Protein AF-A0A848EJX8-F1 (afdb_monomer_lite)

Structure (mmCIF, N/CA/C/O backbone):
data_AF-A0A848EJX8-F1
#
_entry.id   AF-A0A848EJX8-F1
#
loop_
_atom_site.group_PDB
_atom_site.id
_atom_site.type_symbol
_atom_site.label_atom_id
_atom_site.label_alt_id
_atom_site.label_comp_id
_atom_site.label_asym_id
_atom_site.label_entity_id
_atom_site.label_seq_id
_atom_site.pdbx_PDB_ins_code
_atom_site.Cartn_x
_atom_site.Cartn_y
_atom_site.Cartn_z
_atom_site.occupancy
_atom_site.B_iso_or_equiv
_atom_site.auth_seq_id
_atom_site.auth_comp_id
_atom_site.auth_asym_id
_atom_site.auth_atom_id
_atom_site.pdbx_PDB_model_num
ATOM 1 N N . MET A 1 1 ? 18.073 -2.976 -15.008 1.00 88.25 1 MET A N 1
ATOM 2 C CA . MET A 1 1 ? 17.667 -1.903 -15.931 1.00 88.25 1 MET A CA 1
ATOM 3 C C . MET A 1 1 ? 16.151 -1.938 -16.078 1.00 88.25 1 MET A C 1
ATOM 5 O O . MET A 1 1 ? 15.621 -2.387 -17.086 1.00 88.25 1 MET A O 1
ATOM 9 N N . VAL A 1 2 ? 15.446 -1.574 -15.004 1.00 97.19 2 VAL A N 1
ATOM 10 C CA . VAL A 1 2 ? 13.976 -1.486 -14.953 1.00 97.19 2 VAL A CA 1
ATOM 11 C C . VAL A 1 2 ? 13.514 -0.220 -15.659 1.00 97.19 2 VAL A C 1
ATOM 13 O O . VAL A 1 2 ? 12.590 -0.275 -16.467 1.00 97.19 2 VAL A O 1
ATOM 16 N N . TYR A 1 3 ? 14.164 0.912 -15.379 1.00 98.12 3 TYR A N 1
ATOM 17 C CA . TYR A 1 3 ? 13.805 2.193 -15.975 1.00 98.12 3 TYR A CA 1
ATOM 18 C C . TYR A 1 3 ? 13.950 2.150 -17.496 1.00 98.12 3 TYR A C 1
ATOM 20 O O . TYR A 1 3 ? 13.009 2.522 -18.200 1.00 98.12 3 TYR A O 1
ATOM 28 N N . GLU A 1 4 ? 15.076 1.643 -18.015 1.00 97.62 4 GLU A N 1
ATOM 29 C CA . GLU A 1 4 ? 15.253 1.521 -19.463 1.00 97.62 4 GLU A CA 1
ATOM 30 C C . GLU A 1 4 ? 14.205 0.589 -20.079 1.00 97.62 4 GLU A C 1
ATOM 32 O O . GLU A 1 4 ? 13.648 0.921 -21.118 1.00 97.62 4 GLU A O 1
ATOM 37 N N . ALA A 1 5 ? 13.872 -0.535 -19.433 1.00 96.81 5 ALA A N 1
ATOM 38 C CA . ALA A 1 5 ? 12.870 -1.469 -19.950 1.00 96.81 5 ALA A CA 1
ATOM 39 C C . ALA A 1 5 ? 11.466 -0.844 -20.038 1.00 96.81 5 ALA A C 1
ATOM 41 O O . ALA A 1 5 ? 10.748 -1.068 -21.010 1.00 96.81 5 ALA A O 1
ATOM 42 N N . ILE A 1 6 ? 11.074 -0.050 -19.037 1.00 97.00 6 ILE A N 1
ATOM 43 C CA . ILE A 1 6 ? 9.759 0.608 -18.984 1.00 97.00 6 ILE A CA 1
ATOM 44 C C . ILE A 1 6 ? 9.662 1.766 -19.983 1.00 97.00 6 ILE A C 1
ATOM 46 O O . ILE A 1 6 ? 8.607 1.982 -20.581 1.00 97.00 6 ILE A O 1
ATOM 50 N N . THR A 1 7 ? 10.745 2.527 -20.143 1.00 96.81 7 THR A N 1
ATOM 51 C CA . THR A 1 7 ? 10.760 3.751 -20.960 1.00 96.81 7 THR A CA 1
ATOM 52 C C . THR A 1 7 ? 11.214 3.520 -22.399 1.00 96.81 7 THR A C 1
ATOM 54 O O . THR A 1 7 ? 11.096 4.421 -23.230 1.00 96.81 7 THR A O 1
ATOM 57 N N . ALA A 1 8 ? 11.693 2.317 -22.728 1.00 93.62 8 ALA A N 1
ATOM 58 C CA . ALA A 1 8 ? 12.110 1.964 -24.077 1.00 93.62 8 ALA A CA 1
ATOM 59 C C . ALA A 1 8 ? 10.979 2.125 -25.107 1.00 93.62 8 ALA A C 1
ATOM 61 O O . ALA A 1 8 ? 9.809 1.809 -24.874 1.00 93.62 8 ALA A O 1
ATOM 62 N N . GLY A 1 9 ? 11.359 2.582 -26.302 1.00 92.19 9 GLY A N 1
ATOM 63 C CA . GLY A 1 9 ? 10.444 2.746 -27.426 1.00 92.19 9 GLY A CA 1
ATOM 64 C C . GLY A 1 9 ? 9.398 3.831 -27.169 1.00 92.19 9 GLY A C 1
ATOM 65 O O . GLY A 1 9 ? 9.723 5.013 -27.151 1.00 92.19 9 GLY A O 1
ATOM 66 N N . GLY A 1 10 ? 8.132 3.426 -27.041 1.00 93.19 10 GLY A N 1
ATOM 67 C CA . GLY A 1 10 ? 6.993 4.344 -26.941 1.00 93.19 10 GLY A CA 1
ATOM 68 C C . GLY A 1 10 ? 6.602 4.767 -25.522 1.00 93.19 10 GLY A C 1
ATOM 69 O O . GLY A 1 10 ? 5.699 5.588 -25.398 1.00 93.19 10 GLY A O 1
ATOM 70 N N . PHE A 1 11 ? 7.217 4.192 -24.478 1.00 96.69 11 PHE A N 1
ATOM 71 C CA . PHE A 1 11 ? 6.890 4.438 -23.063 1.00 96.69 11 PHE A CA 1
ATOM 72 C C . PHE A 1 11 ? 5.369 4.459 -22.782 1.00 96.69 11 PHE A C 1
ATOM 74 O O . PHE A 1 11 ? 4.805 5.420 -22.256 1.00 96.69 11 PHE A O 1
ATOM 81 N N . GLY A 1 12 ? 4.676 3.374 -23.147 1.00 97.44 12 GLY A N 1
ATOM 82 C CA . GLY A 1 12 ? 3.207 3.310 -23.132 1.00 97.44 12 GLY A CA 1
ATOM 83 C C . GLY A 1 12 ? 2.557 3.502 -21.753 1.00 97.44 12 GLY A C 1
ATOM 84 O O . GLY A 1 12 ? 1.379 3.848 -21.674 1.00 97.44 12 GLY A O 1
ATOM 85 N N . SER A 1 13 ? 3.307 3.328 -20.661 1.00 98.06 13 SER A N 1
ATOM 86 C CA . SER A 1 13 ? 2.828 3.552 -19.294 1.00 98.06 13 SER A C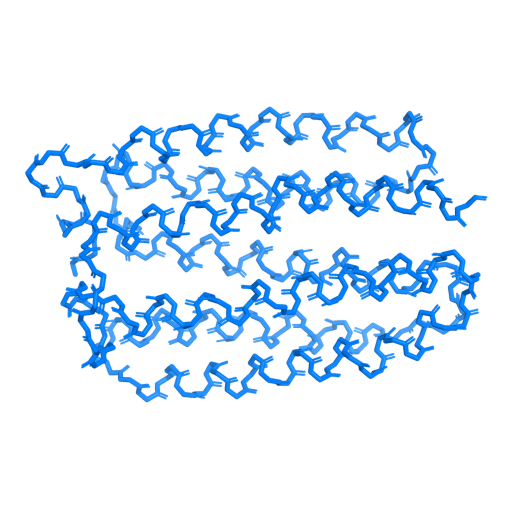A 1
ATOM 87 C C . SER A 1 13 ? 2.950 5.006 -18.817 1.00 98.06 13 SER A C 1
ATOM 89 O O . SER A 1 13 ? 2.372 5.346 -17.781 1.00 98.06 13 SER A O 1
ATOM 91 N N . GLN A 1 14 ? 3.615 5.896 -19.569 1.00 98.56 14 GLN A N 1
ATOM 92 C CA . GLN A 1 14 ? 3.809 7.304 -19.194 1.00 98.56 14 GLN A CA 1
ATOM 93 C C . GLN A 1 14 ? 2.504 8.025 -18.804 1.00 98.56 14 GLN A C 1
ATOM 95 O O . GLN A 1 14 ? 2.487 8.675 -17.752 1.00 98.56 14 GLN A O 1
ATOM 100 N N . PRO A 1 15 ? 1.393 7.926 -19.568 1.00 98.56 15 PRO A N 1
ATOM 101 C CA . PRO A 1 15 ? 0.161 8.636 -19.219 1.00 98.56 15 PRO A CA 1
ATOM 102 C C . PRO A 1 15 ? -0.471 8.117 -17.922 1.00 98.56 15 PRO A C 1
ATOM 104 O O . PRO A 1 15 ? -1.031 8.899 -17.155 1.00 98.56 15 PRO A O 1
ATOM 107 N N . PHE A 1 16 ? -0.345 6.815 -17.648 1.00 98.75 16 PHE A N 1
ATOM 108 C CA . PHE A 1 16 ? -0.837 6.199 -16.415 1.00 98.75 16 PHE A CA 1
ATOM 109 C C . PHE A 1 16 ? -0.035 6.685 -15.210 1.00 98.75 16 PHE A C 1
ATOM 111 O O . PHE A 1 16 ? -0.625 7.084 -14.209 1.00 98.75 16 PHE A O 1
ATOM 118 N N . ILE A 1 17 ? 1.296 6.727 -15.326 1.00 98.81 17 ILE A N 1
ATOM 119 C CA . ILE A 1 17 ? 2.184 7.255 -14.281 1.00 98.81 17 ILE A CA 1
ATOM 120 C C . ILE A 1 17 ? 1.865 8.728 -14.003 1.00 98.81 17 ILE A C 1
ATOM 122 O O . ILE A 1 17 ? 1.724 9.121 -12.847 1.00 98.81 17 ILE A O 1
ATOM 126 N N . LEU A 1 18 ? 1.692 9.546 -15.044 1.00 98.69 18 LEU A N 1
ATOM 127 C CA . LEU A 1 18 ? 1.346 10.957 -14.873 1.00 98.69 18 LEU A CA 1
ATOM 128 C C . LEU A 1 18 ? -0.025 11.127 -14.197 1.00 98.69 18 LEU A C 1
ATOM 130 O O . LEU A 1 18 ? -0.156 11.902 -13.249 1.00 98.69 18 LEU A O 1
ATOM 134 N N . GLY A 1 19 ? -1.036 10.375 -14.645 1.00 98.75 19 GLY A N 1
ATOM 135 C CA . GLY A 1 19 ? -2.368 10.376 -14.038 1.00 98.75 19 GLY A CA 1
ATOM 136 C C . GLY A 1 19 ? -2.339 9.943 -12.572 1.00 98.75 19 GLY A C 1
ATOM 137 O O . GLY A 1 19 ? -2.987 10.564 -11.728 1.00 98.75 19 GLY A O 1
ATOM 138 N N . TYR A 1 20 ? -1.527 8.942 -12.242 1.00 98.88 20 TYR A N 1
ATOM 139 C CA . TYR A 1 20 ? -1.302 8.492 -10.874 1.00 98.88 20 TYR A CA 1
ATOM 140 C C . TYR A 1 20 ? -0.700 9.584 -9.988 1.00 98.88 20 TYR A C 1
ATOM 142 O O . TYR A 1 20 ? -1.228 9.866 -8.916 1.00 98.88 20 TYR A O 1
ATOM 150 N N . ILE A 1 21 ? 0.350 10.263 -10.452 1.00 98.88 21 ILE A N 1
ATOM 151 C CA . ILE A 1 21 ? 1.000 11.338 -9.690 1.00 98.88 21 ILE A CA 1
ATOM 152 C C . ILE A 1 21 ? 0.019 12.489 -9.434 1.00 98.88 21 ILE A C 1
ATOM 154 O O . ILE A 1 21 ? -0.115 12.945 -8.298 1.00 98.88 21 ILE A O 1
ATOM 158 N N . ILE A 1 22 ? -0.702 12.945 -10.463 1.00 98.88 22 ILE A N 1
ATOM 159 C CA . ILE A 1 22 ? -1.658 14.056 -10.335 1.00 98.88 22 ILE A CA 1
ATOM 160 C C . ILE A 1 22 ? -2.775 13.694 -9.350 1.00 98.88 22 ILE A C 1
ATOM 162 O O . ILE A 1 22 ? -3.076 14.463 -8.433 1.00 98.88 22 ILE A O 1
ATOM 166 N N . THR A 1 23 ? -3.374 12.513 -9.508 1.00 98.88 23 THR A N 1
ATOM 167 C CA . THR A 1 23 ? -4.456 12.055 -8.624 1.00 98.88 23 THR A CA 1
ATOM 168 C C . THR A 1 23 ? -3.970 11.829 -7.194 1.00 98.88 23 THR A C 1
ATOM 170 O O . THR A 1 23 ? -4.708 12.138 -6.257 1.00 98.88 23 THR A O 1
ATOM 173 N N . ALA A 1 24 ? -2.727 11.386 -6.993 1.00 98.81 24 ALA A N 1
ATOM 174 C CA . ALA A 1 24 ? -2.114 11.269 -5.675 1.00 98.81 24 ALA A CA 1
ATOM 175 C C . ALA A 1 24 ? -1.986 12.629 -4.972 1.00 98.81 24 ALA A C 1
ATOM 177 O O . ALA A 1 24 ? -2.391 12.752 -3.815 1.00 98.81 24 ALA A O 1
ATOM 178 N N . MET A 1 25 ? -1.506 13.665 -5.669 1.00 98.81 25 MET A N 1
ATOM 179 C CA . MET A 1 25 ? -1.352 15.007 -5.086 1.00 98.81 25 MET A CA 1
ATOM 180 C C . MET A 1 25 ? -2.699 15.639 -4.724 1.00 98.81 25 MET A C 1
ATOM 182 O O . MET A 1 25 ? -2.854 16.188 -3.632 1.00 98.81 25 MET A O 1
ATOM 186 N N . ILE A 1 26 ? -3.700 15.511 -5.600 1.00 98.81 26 ILE A N 1
ATOM 187 C CA . ILE A 1 26 ? -5.062 15.993 -5.325 1.00 98.81 26 ILE A CA 1
ATOM 188 C C . ILE A 1 26 ? -5.667 15.236 -4.134 1.00 98.81 26 ILE A C 1
ATOM 190 O O . ILE A 1 26 ? -6.228 15.858 -3.231 1.00 98.81 26 ILE A O 1
ATOM 194 N N . SER A 1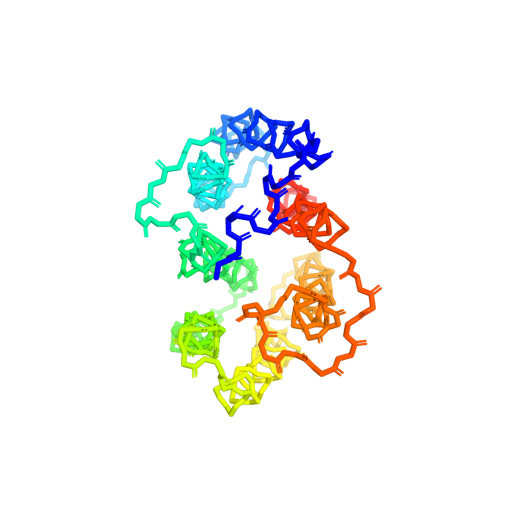 27 ? -5.510 13.908 -4.091 1.00 98.81 27 SER A N 1
ATOM 195 C CA . SER A 1 27 ? -5.991 13.084 -2.972 1.00 98.81 27 SER A CA 1
ATOM 196 C C . SER A 1 27 ? -5.333 13.486 -1.654 1.00 98.81 27 SER A C 1
ATOM 198 O O . SER A 1 27 ? -6.021 13.591 -0.645 1.00 98.81 27 SER A O 1
ATOM 200 N N . GLY A 1 28 ? -4.034 13.802 -1.660 1.00 98.75 28 GLY A N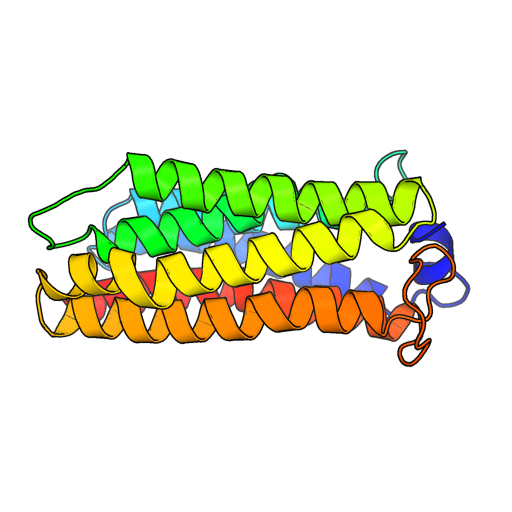 1
ATOM 201 C CA . GLY A 1 28 ? -3.320 14.264 -0.470 1.00 98.75 28 GLY A CA 1
ATOM 202 C C . GLY A 1 28 ? -3.938 15.527 0.132 1.00 98.75 28 GLY A C 1
ATOM 203 O O . GLY A 1 28 ? -4.191 15.578 1.336 1.00 98.75 28 GLY A O 1
ATOM 204 N N . LEU A 1 29 ? -4.259 16.524 -0.698 1.00 98.75 29 LEU A N 1
ATOM 205 C CA . LEU A 1 29 ? -4.936 17.742 -0.233 1.00 98.75 29 LEU A CA 1
ATOM 206 C C . LEU A 1 29 ? -6.311 17.433 0.376 1.00 98.75 29 LEU A C 1
ATOM 208 O O . LEU A 1 29 ? -6.666 17.981 1.422 1.00 98.75 29 LEU A O 1
ATOM 212 N N . LEU A 1 30 ? -7.068 16.525 -0.245 1.00 98.81 30 LEU A N 1
ATOM 213 C CA . LEU A 1 30 ? -8.362 16.086 0.278 1.00 98.81 30 LEU A CA 1
ATOM 214 C C . LEU A 1 30 ? -8.214 15.338 1.608 1.00 98.81 30 LEU A C 1
ATOM 216 O O . LEU A 1 30 ? -9.013 15.563 2.514 1.00 98.81 30 LEU A O 1
ATOM 220 N N . PHE A 1 31 ? -7.180 14.518 1.781 1.00 98.81 31 PHE A N 1
ATOM 221 C CA . PHE A 1 31 ? -6.939 13.782 3.024 1.00 98.81 31 PHE A CA 1
ATOM 222 C C . PHE A 1 31 ? -6.592 14.676 4.211 1.00 98.81 31 PHE A C 1
ATOM 224 O O . PHE A 1 31 ? -6.966 14.354 5.334 1.00 98.81 31 PHE A O 1
ATOM 231 N N .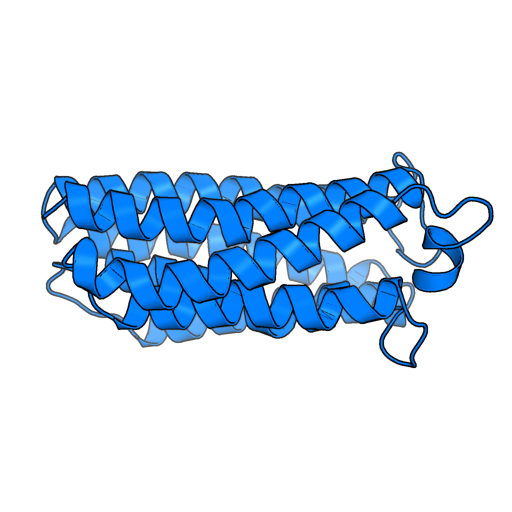 LEU A 1 32 ? -5.981 15.839 3.988 1.00 98.69 32 LEU A N 1
ATOM 232 C CA . LEU A 1 32 ? -5.806 16.837 5.051 1.00 98.69 32 LEU A CA 1
ATOM 233 C C . LEU A 1 32 ? -7.110 17.576 5.393 1.00 98.69 32 LEU A C 1
ATOM 235 O O . LEU A 1 32 ? -7.304 18.028 6.524 1.00 98.69 32 LEU A O 1
ATOM 239 N N . TYR A 1 33 ? -8.010 17.716 4.421 1.00 98.50 33 TYR A N 1
ATOM 240 C CA . TYR A 1 33 ? -9.282 18.416 4.589 1.00 98.50 33 TYR A CA 1
ATOM 241 C C . TYR A 1 33 ? -10.354 17.551 5.269 1.00 98.50 33 TYR A C 1
ATOM 243 O O . TYR A 1 33 ? -11.045 18.016 6.181 1.00 98.50 33 TYR A O 1
ATOM 251 N N . LEU A 1 34 ? -10.485 16.295 4.838 1.00 98.25 34 LEU A N 1
ATOM 252 C CA . LEU A 1 34 ? -11.593 15.404 5.182 1.00 98.25 34 LEU A CA 1
ATOM 253 C C . LEU A 1 34 ? -11.791 15.131 6.676 1.00 98.25 34 LEU A C 1
ATOM 255 O O . LEU A 1 34 ? -12.948 15.171 7.090 1.00 98.25 34 LEU A O 1
ATOM 259 N N . PRO A 1 35 ? -10.762 14.915 7.518 1.00 98.12 35 PRO A N 1
ATOM 260 C CA . PRO A 1 35 ? -11.005 14.553 8.913 1.00 98.12 35 PRO A CA 1
ATOM 261 C C . PRO A 1 35 ? -11.766 15.645 9.683 1.00 98.12 35 PRO A C 1
ATOM 263 O O . PRO A 1 35 ? -12.535 15.342 10.583 1.00 98.12 35 PRO A O 1
ATOM 266 N N . ARG A 1 36 ? -11.651 16.924 9.276 1.00 96.00 36 ARG A N 1
ATOM 267 C CA . ARG A 1 36 ? -12.435 18.038 9.860 1.00 96.00 36 ARG A CA 1
ATOM 268 C C . ARG A 1 36 ? -13.913 18.022 9.465 1.00 96.00 36 ARG A C 1
ATOM 270 O O . ARG A 1 36 ? -14.715 18.699 10.096 1.00 96.00 36 ARG A O 1
ATOM 277 N N . LYS A 1 37 ? -14.250 17.356 8.361 1.00 97.19 37 LYS A N 1
ATOM 278 C CA . LYS A 1 37 ? -15.608 17.274 7.804 1.00 97.19 37 LYS A CA 1
ATOM 279 C C . LYS A 1 37 ? -16.290 15.944 8.093 1.00 97.19 37 LYS A C 1
ATOM 281 O O . LYS A 1 37 ? -17.511 15.918 8.145 1.00 97.19 37 LYS A O 1
ATOM 286 N N . LEU A 1 38 ? -15.507 14.881 8.255 1.00 95.31 38 LEU A N 1
ATOM 287 C CA . LEU A 1 38 ? -15.971 13.522 8.520 1.00 95.31 38 LEU A CA 1
ATOM 288 C C . LEU A 1 38 ? -15.924 13.148 10.009 1.00 95.31 38 LEU A C 1
ATOM 290 O O . LEU A 1 38 ? -16.198 12.007 10.333 1.00 95.31 38 LEU A O 1
ATOM 294 N N . ASP A 1 39 ? -15.551 14.067 10.901 1.00 95.81 39 ASP A N 1
ATOM 295 C CA . ASP A 1 39 ? -15.399 13.789 12.341 1.00 95.81 39 ASP A CA 1
ATOM 296 C C . ASP A 1 39 ? -14.449 12.615 12.661 1.00 95.81 39 ASP A C 1
ATOM 298 O O . ASP A 1 39 ? -14.548 11.947 13.676 1.00 95.81 39 ASP A O 1
ATOM 302 N N . VAL A 1 40 ? -13.475 12.370 11.781 1.00 97.94 40 VAL A N 1
ATOM 303 C CA . VAL A 1 40 ? -12.473 11.310 11.945 1.00 97.94 40 VAL A CA 1
ATOM 304 C C . VAL A 1 40 ? -11.219 11.900 12.599 1.00 97.94 40 VAL A C 1
ATOM 306 O O . VAL A 1 40 ? -10.830 13.031 12.277 1.00 97.94 40 VAL A O 1
ATOM 309 N N . PRO A 1 41 ? -10.493 11.155 13.455 1.00 98.44 41 PRO A N 1
ATOM 310 C CA . PRO A 1 41 ? -9.232 11.627 14.013 1.00 98.44 41 PRO A CA 1
ATOM 311 C C . PRO A 1 41 ? -8.225 12.083 12.943 1.00 98.44 41 PRO A C 1
ATOM 313 O O . PRO A 1 41 ? -7.892 11.345 12.015 1.00 98.44 41 PRO A O 1
ATOM 316 N N . GLN A 1 42 ? -7.648 13.277 13.127 1.00 98.62 42 GLN A N 1
ATOM 317 C CA . GLN A 1 42 ? -6.696 13.900 12.187 1.00 98.62 42 GLN A CA 1
ATOM 318 C C . GLN A 1 42 ? -5.506 13.013 11.793 1.00 98.62 42 GLN A C 1
ATOM 320 O O . GLN A 1 42 ? -4.991 13.133 10.682 1.00 98.62 42 GLN A O 1
ATOM 325 N N . LYS A 1 43 ? -5.089 12.097 12.676 1.00 98.62 43 LYS A N 1
ATOM 326 C CA . LYS A 1 43 ? -4.016 11.129 12.405 1.00 98.62 43 LYS A CA 1
ATOM 327 C C . LYS A 1 43 ? -4.241 10.343 11.106 1.00 98.62 43 LYS A C 1
ATOM 329 O O . LYS A 1 43 ? -3.279 10.152 10.371 1.00 98.62 43 LYS A O 1
ATOM 334 N N . PHE A 1 44 ? -5.479 9.960 10.779 1.00 98.75 44 PHE A N 1
ATOM 335 C CA . PHE A 1 44 ? -5.773 9.203 9.556 1.00 98.75 44 PHE A CA 1
ATOM 336 C C . PHE A 1 44 ? -5.535 10.047 8.303 1.00 98.75 44 PHE A C 1
ATOM 338 O O . PHE A 1 44 ? -4.821 9.619 7.400 1.00 98.75 44 PHE A O 1
ATOM 345 N N . GLY A 1 45 ? -6.033 11.285 8.285 1.00 98.75 45 GLY A N 1
ATOM 346 C CA . GLY A 1 45 ? -5.788 12.211 7.178 1.00 98.75 45 GLY A CA 1
ATOM 347 C C . GLY A 1 45 ? -4.304 12.508 6.957 1.00 98.75 45 GLY A C 1
ATOM 348 O O . GLY A 1 45 ? -3.839 12.515 5.819 1.00 98.75 45 GLY A O 1
ATOM 349 N N . ILE A 1 46 ? -3.538 12.689 8.039 1.00 98.88 46 ILE A N 1
ATOM 350 C CA . ILE A 1 46 ? -2.085 12.923 7.978 1.00 98.88 46 ILE A CA 1
ATOM 351 C C . ILE A 1 46 ? -1.346 11.698 7.427 1.00 98.88 46 ILE A C 1
ATOM 353 O O . ILE A 1 46 ? -0.495 11.843 6.550 1.00 98.88 46 ILE A O 1
ATOM 357 N N . ILE A 1 47 ? -1.664 10.493 7.911 1.00 98.88 47 ILE A N 1
ATOM 358 C CA . ILE A 1 47 ? -1.031 9.257 7.432 1.00 98.88 47 ILE A CA 1
ATOM 359 C C . ILE A 1 47 ? -1.323 9.064 5.940 1.00 98.88 47 ILE A C 1
ATOM 361 O O . ILE A 1 47 ? -0.389 8.890 5.156 1.00 98.88 47 ILE A O 1
ATOM 365 N N . HIS A 1 48 ? -2.589 9.175 5.525 1.00 98.94 48 HIS A N 1
ATOM 366 C CA . HIS A 1 48 ? -2.979 9.020 4.120 1.00 98.94 48 HIS A CA 1
ATOM 367 C C . HIS A 1 48 ? -2.388 10.095 3.216 1.00 98.94 48 HIS A C 1
ATOM 369 O O . HIS A 1 48 ? -1.979 9.779 2.100 1.00 98.94 48 HIS A O 1
ATOM 375 N N . PHE A 1 49 ? -2.262 11.336 3.696 1.00 98.88 49 PHE A N 1
ATOM 376 C CA . PHE A 1 49 ? -1.528 12.391 2.997 1.00 98.88 49 PHE A CA 1
ATOM 377 C C . PHE A 1 49 ? -0.090 11.959 2.690 1.00 98.88 49 PHE A C 1
ATOM 379 O O . PHE A 1 49 ? 0.335 12.027 1.535 1.00 98.88 49 PHE A O 1
ATOM 386 N N . PHE A 1 50 ? 0.646 11.462 3.687 1.00 98.88 50 PHE A N 1
ATOM 387 C CA . PHE A 1 50 ? 2.021 11.016 3.467 1.00 98.88 50 PHE A CA 1
ATOM 388 C C . PHE A 1 50 ? 2.100 9.787 2.562 1.00 98.88 50 PHE A C 1
ATOM 390 O O . PHE A 1 50 ? 2.975 9.753 1.702 1.00 98.88 50 PHE A O 1
ATOM 397 N N . ILE A 1 51 ? 1.171 8.829 2.674 1.00 98.88 51 ILE A N 1
ATOM 398 C CA . ILE A 1 51 ? 1.108 7.658 1.782 1.00 98.88 51 ILE A CA 1
ATOM 399 C C . ILE A 1 51 ? 1.045 8.095 0.313 1.00 98.88 51 ILE A C 1
ATOM 401 O O . ILE A 1 51 ? 1.834 7.620 -0.510 1.00 98.88 51 ILE A O 1
ATOM 405 N N . VAL A 1 52 ? 0.111 8.989 -0.033 1.00 98.94 52 VAL A N 1
ATOM 406 C CA . VAL A 1 52 ? -0.103 9.374 -1.438 1.00 98.94 52 VAL A CA 1
ATOM 407 C C . VAL A 1 52 ? 0.955 10.339 -1.949 1.00 98.94 52 VAL A C 1
ATOM 409 O O . VAL A 1 52 ? 1.421 10.168 -3.074 1.00 98.94 52 VAL A O 1
ATOM 412 N N . VAL A 1 53 ? 1.379 11.316 -1.144 1.00 98.88 53 VAL A N 1
ATOM 413 C CA . VAL A 1 53 ? 2.375 12.305 -1.578 1.00 98.88 53 VAL A CA 1
ATOM 414 C C . VAL A 1 53 ? 3.749 11.665 -1.730 1.00 98.88 53 VAL A C 1
ATOM 416 O O . VAL A 1 53 ? 4.405 11.899 -2.743 1.00 98.88 53 VAL A O 1
ATOM 419 N N . TRP A 1 54 ? 4.164 10.812 -0.786 1.00 98.94 54 TRP A N 1
ATOM 420 C CA . TRP A 1 54 ? 5.425 10.073 -0.899 1.00 98.94 54 TRP A CA 1
ATOM 421 C C . TRP A 1 54 ? 5.460 9.243 -2.180 1.00 98.94 54 TRP A C 1
ATOM 423 O O . TRP A 1 54 ? 6.393 9.348 -2.976 1.00 98.94 54 TRP A O 1
ATOM 433 N N . SER A 1 55 ? 4.398 8.474 -2.424 1.00 98.88 55 SER A N 1
ATOM 434 C CA . SER A 1 55 ? 4.313 7.629 -3.609 1.00 98.88 55 SER A CA 1
ATOM 435 C C . SER A 1 55 ? 4.316 8.445 -4.903 1.00 98.88 55 SER A C 1
ATOM 437 O O . SER A 1 55 ? 5.078 8.141 -5.819 1.00 98.88 55 SER A O 1
ATOM 439 N N . GLY A 1 56 ? 3.545 9.535 -4.964 1.00 98.81 56 GLY A N 1
ATOM 440 C CA . GLY A 1 56 ? 3.548 10.437 -6.115 1.00 98.81 56 GLY A CA 1
ATOM 441 C C . GLY A 1 56 ? 4.933 11.027 -6.402 1.00 98.81 56 GLY A C 1
ATOM 442 O O . GLY A 1 56 ? 5.352 11.059 -7.556 1.00 98.81 56 GLY A O 1
ATOM 443 N N . LEU A 1 57 ? 5.679 11.430 -5.367 1.00 98.88 57 LEU A N 1
ATOM 444 C CA . LEU A 1 57 ? 7.049 11.934 -5.515 1.00 98.88 57 LEU A CA 1
ATOM 445 C C . LEU A 1 57 ? 7.991 10.863 -6.064 1.00 98.88 57 LEU A C 1
ATOM 447 O O . LEU A 1 57 ? 8.738 11.130 -7.005 1.00 98.88 57 LEU A O 1
ATOM 451 N N . MET A 1 58 ? 7.937 9.642 -5.534 1.00 98.88 58 MET A N 1
ATOM 452 C CA . MET A 1 58 ? 8.827 8.575 -5.989 1.00 98.88 58 MET A CA 1
ATOM 453 C C . MET A 1 58 ? 8.582 8.195 -7.452 1.00 98.88 58 MET A C 1
ATOM 455 O O . MET A 1 58 ? 9.544 7.954 -8.183 1.00 98.88 58 MET A O 1
ATOM 459 N N . TYR A 1 59 ? 7.330 8.245 -7.918 1.00 98.81 59 TYR A N 1
ATOM 460 C CA . TYR A 1 59 ? 6.972 7.918 -9.304 1.00 98.81 59 TYR A CA 1
ATOM 461 C C . TYR A 1 59 ? 7.459 8.961 -10.319 1.00 98.81 59 TYR A C 1
ATOM 463 O O . TYR A 1 59 ? 7.569 8.647 -11.505 1.00 98.81 59 TYR A O 1
ATOM 471 N N . THR A 1 60 ? 7.841 10.168 -9.883 1.00 98.81 60 THR A N 1
ATOM 472 C CA . THR A 1 60 ? 8.459 11.163 -10.781 1.00 98.81 60 THR A CA 1
ATOM 473 C C . THR A 1 60 ? 9.776 10.673 -11.395 1.00 98.81 60 THR A C 1
ATOM 475 O O . THR A 1 60 ? 10.125 11.115 -12.489 1.00 98.81 60 THR A O 1
ATOM 478 N N . ASN A 1 61 ? 10.457 9.710 -10.757 1.00 98.81 61 ASN A N 1
ATOM 479 C CA . ASN A 1 61 ? 11.693 9.101 -11.261 1.00 98.81 61 ASN A CA 1
ATOM 480 C C . ASN A 1 61 ? 11.480 8.231 -12.511 1.00 98.81 61 ASN A C 1
ATOM 482 O O . ASN A 1 61 ? 12.440 7.949 -13.222 1.00 98.81 61 ASN A O 1
ATOM 486 N N . PHE A 1 62 ? 10.247 7.814 -12.812 1.00 98.56 62 PHE A N 1
ATOM 487 C CA . PHE A 1 62 ? 9.937 7.170 -14.094 1.00 98.56 62 PHE A CA 1
ATOM 488 C C . PHE A 1 62 ? 9.722 8.181 -15.224 1.00 98.56 62 PHE A C 1
ATOM 490 O O . PHE A 1 62 ? 9.824 7.821 -16.389 1.00 98.56 62 PHE A O 1
ATOM 497 N N . LEU A 1 63 ? 9.423 9.439 -14.891 1.00 98.44 63 LEU A N 1
ATOM 498 C CA . LEU A 1 63 ? 9.255 10.520 -15.866 1.00 98.44 63 LEU A CA 1
ATOM 499 C C . LEU A 1 63 ? 10.555 11.298 -16.095 1.00 98.44 63 LEU A C 1
ATOM 501 O O . LEU A 1 63 ? 10.732 11.909 -17.143 1.00 98.44 63 LEU A O 1
ATOM 505 N N . ASN A 1 64 ? 11.447 11.296 -15.104 1.00 98.19 64 ASN A N 1
ATOM 506 C CA . ASN A 1 64 ? 12.728 11.985 -15.137 1.00 98.19 64 ASN A CA 1
ATOM 507 C C . ASN A 1 64 ? 13.791 11.034 -14.594 1.00 98.19 64 ASN A C 1
ATOM 509 O O . ASN A 1 64 ? 13.796 10.737 -13.398 1.00 98.19 64 ASN A O 1
ATOM 513 N N . GLN A 1 65 ? 14.674 10.556 -15.470 1.00 98.31 65 GLN A N 1
ATOM 514 C CA . GLN A 1 65 ? 15.709 9.602 -15.088 1.00 98.31 65 GLN A CA 1
ATOM 515 C C . GLN A 1 65 ? 16.604 10.162 -13.976 1.00 98.31 65 GLN A C 1
ATOM 517 O O . GLN A 1 65 ? 17.115 11.280 -14.061 1.00 98.31 65 GLN A O 1
ATOM 522 N N . SER A 1 66 ? 16.835 9.351 -12.951 1.00 98.31 66 SER A N 1
ATOM 523 C CA . SER A 1 66 ? 17.767 9.606 -11.861 1.00 98.31 66 SER A CA 1
ATOM 524 C C . SER A 1 66 ? 18.438 8.295 -11.437 1.00 98.31 66 SER A C 1
ATOM 526 O O . SER A 1 66 ? 18.079 7.212 -11.901 1.00 98.31 66 SER A O 1
ATOM 528 N N . PHE A 1 67 ? 19.385 8.367 -10.501 1.00 98.19 67 PHE A N 1
ATOM 529 C CA . PHE A 1 67 ? 19.991 7.168 -9.910 1.00 98.19 67 PHE A CA 1
ATOM 530 C C . PHE A 1 67 ? 18.991 6.306 -9.112 1.00 98.19 67 PHE A C 1
ATOM 532 O O . PHE A 1 67 ? 19.301 5.171 -8.761 1.00 98.19 67 PHE A O 1
ATOM 539 N N . LEU A 1 68 ? 17.800 6.838 -8.808 1.00 98.56 68 LEU A N 1
ATOM 540 C CA . LEU A 1 68 ? 16.739 6.133 -8.091 1.00 98.56 68 LEU A CA 1
ATOM 541 C C . LEU A 1 68 ? 15.773 5.399 -9.024 1.00 98.56 68 LEU A C 1
ATOM 543 O O . LEU A 1 68 ? 15.020 4.556 -8.545 1.00 98.56 68 LEU A O 1
ATOM 547 N N . SER A 1 69 ? 15.754 5.713 -10.323 1.00 98.62 69 SER A N 1
ATOM 548 C CA . SER A 1 69 ? 14.693 5.284 -11.244 1.00 98.62 69 SER A CA 1
ATOM 549 C C . SER A 1 69 ? 14.519 3.771 -11.332 1.00 98.62 69 SER A C 1
ATOM 551 O O . SER A 1 69 ? 13.389 3.290 -11.329 1.00 98.62 69 SER A O 1
ATOM 553 N N . ASP A 1 70 ? 15.614 3.012 -11.324 1.00 98.56 70 ASP A N 1
ATOM 554 C CA . ASP A 1 70 ? 15.557 1.547 -11.347 1.00 98.56 70 ASP A CA 1
ATOM 555 C C . ASP A 1 70 ? 14.936 0.940 -10.087 1.00 98.56 70 ASP A C 1
ATOM 557 O O . ASP A 1 70 ? 14.408 -0.168 -10.132 1.00 98.56 70 ASP A O 1
ATOM 561 N N . TYR A 1 71 ? 14.984 1.653 -8.964 1.00 98.69 71 TYR A N 1
ATOM 562 C CA . TYR A 1 71 ? 14.513 1.170 -7.669 1.00 98.69 71 TYR A CA 1
ATOM 563 C C . TYR A 1 71 ? 13.318 1.970 -7.142 1.00 98.69 71 TYR A C 1
ATOM 565 O O . TYR A 1 71 ? 12.918 1.795 -5.991 1.00 98.69 71 TYR A O 1
ATOM 573 N N . ALA A 1 72 ? 12.721 2.835 -7.968 1.00 98.75 72 ALA A N 1
ATOM 574 C CA . ALA A 1 72 ? 11.719 3.808 -7.540 1.00 98.75 72 ALA A CA 1
ATOM 575 C C . ALA A 1 72 ? 10.474 3.161 -6.908 1.00 98.75 72 ALA A C 1
ATOM 577 O O . ALA A 1 72 ? 9.920 3.718 -5.961 1.00 98.75 72 ALA A O 1
ATOM 578 N N . TRP A 1 73 ? 10.076 1.965 -7.362 1.00 98.81 73 TRP A N 1
ATOM 579 C CA . TRP A 1 73 ? 9.011 1.184 -6.722 1.00 98.81 73 TRP A CA 1
ATOM 580 C C . TRP A 1 73 ? 9.327 0.861 -5.264 1.00 98.81 73 TRP A C 1
ATOM 582 O O . TRP A 1 73 ? 8.511 1.107 -4.382 1.00 98.81 73 TRP A O 1
ATOM 592 N N . TYR A 1 74 ? 10.531 0.361 -4.992 1.00 98.81 74 TYR A N 1
ATOM 593 C CA . TYR A 1 74 ? 10.939 0.017 -3.634 1.00 98.81 74 TYR A CA 1
ATOM 594 C C . TYR A 1 74 ? 11.118 1.266 -2.781 1.00 98.81 74 TYR A C 1
ATOM 596 O O . TYR A 1 74 ? 10.702 1.272 -1.632 1.00 98.81 74 TYR A O 1
ATOM 604 N N . MET A 1 75 ? 11.660 2.346 -3.347 1.00 98.81 75 MET A N 1
ATOM 605 C CA . MET A 1 75 ? 11.785 3.621 -2.638 1.00 98.81 75 MET A CA 1
ATOM 606 C C . MET A 1 75 ? 10.419 4.199 -2.232 1.00 98.81 75 MET A C 1
ATOM 608 O O . MET A 1 75 ? 10.298 4.792 -1.161 1.00 98.81 75 MET A O 1
ATOM 612 N N . ASP A 1 76 ? 9.378 3.998 -3.048 1.00 98.88 76 ASP A N 1
ATOM 613 C CA . ASP A 1 76 ? 7.992 4.280 -2.659 1.00 98.88 76 ASP A CA 1
ATOM 614 C C . ASP A 1 76 ? 7.555 3.367 -1.507 1.00 98.88 76 ASP A C 1
ATOM 616 O O . ASP A 1 76 ? 7.253 3.837 -0.405 1.00 98.88 76 ASP A O 1
ATOM 620 N N . TRP A 1 77 ? 7.518 2.060 -1.760 1.00 98.88 77 TRP A N 1
ATOM 621 C CA . TRP A 1 77 ? 6.882 1.093 -0.865 1.00 98.88 77 TRP A CA 1
ATOM 622 C C . TRP A 1 77 ? 7.567 1.003 0.494 1.00 98.88 77 TRP A C 1
ATOM 624 O O . TRP A 1 77 ? 6.895 0.774 1.492 1.00 98.88 77 TRP A O 1
ATOM 634 N N . MET A 1 78 ? 8.868 1.289 0.556 1.00 98.62 78 MET A N 1
ATOM 635 C CA . MET A 1 78 ? 9.673 1.252 1.776 1.00 98.62 78 MET A CA 1
ATOM 636 C C . MET A 1 78 ? 9.105 2.140 2.887 1.00 98.62 78 MET A C 1
ATOM 638 O O . MET A 1 78 ? 9.301 1.847 4.062 1.00 98.62 78 MET A O 1
ATOM 642 N N . VAL A 1 79 ? 8.385 3.207 2.530 1.00 98.75 79 VAL A N 1
ATOM 643 C CA . VAL A 1 79 ? 7.702 4.080 3.495 1.00 98.75 79 VAL A CA 1
ATOM 644 C C . VAL A 1 79 ? 6.189 3.996 3.340 1.00 98.75 79 VAL A C 1
ATOM 646 O O . VAL A 1 79 ? 5.471 3.961 4.340 1.00 98.75 79 VAL A O 1
ATOM 649 N N . SER A 1 80 ? 5.672 3.932 2.111 1.00 98.88 80 SER A N 1
ATOM 650 C CA . SER A 1 80 ? 4.228 4.004 1.905 1.00 98.88 80 SER A CA 1
ATOM 651 C C . SER A 1 80 ? 3.477 2.751 2.358 1.00 98.88 80 SER A C 1
ATOM 653 O O . SER A 1 80 ? 2.387 2.908 2.906 1.00 98.88 80 SER A O 1
ATOM 655 N N . THR A 1 81 ? 4.019 1.531 2.219 1.00 98.88 81 THR A N 1
ATOM 656 C CA . THR A 1 81 ? 3.305 0.319 2.675 1.00 98.88 81 THR A CA 1
ATOM 657 C C . THR A 1 81 ? 3.325 0.137 4.195 1.00 98.88 81 THR A C 1
ATOM 659 O O . THR A 1 81 ? 2.258 -0.159 4.744 1.00 98.88 81 THR A O 1
ATOM 662 N N . PRO A 1 82 ? 4.413 0.452 4.933 1.00 98.88 82 PRO A N 1
ATOM 663 C CA . PRO A 1 82 ? 4.338 0.550 6.390 1.00 98.88 82 PRO A CA 1
ATOM 664 C C . PRO A 1 82 ? 3.319 1.590 6.868 1.00 98.88 82 PRO A C 1
ATOM 666 O O . PRO A 1 82 ? 2.597 1.335 7.828 1.00 98.88 82 PRO A O 1
ATOM 669 N N . LEU A 1 83 ? 3.199 2.743 6.195 1.00 98.94 83 LEU A N 1
ATOM 670 C CA . LEU A 1 83 ? 2.186 3.748 6.543 1.00 98.94 83 LEU A CA 1
ATOM 671 C C . LEU A 1 83 ? 0.753 3.270 6.254 1.00 98.94 83 LEU A C 1
ATOM 673 O O . LEU A 1 83 ? -0.144 3.552 7.048 1.00 98.94 83 LEU A O 1
ATOM 677 N N . ILE A 1 84 ? 0.528 2.512 5.173 1.00 98.94 84 ILE A N 1
ATOM 678 C CA . ILE A 1 84 ? -0.768 1.859 4.907 1.00 98.94 84 ILE A CA 1
ATOM 679 C C . ILE A 1 84 ? -1.156 0.966 6.090 1.00 98.94 84 ILE A C 1
ATOM 681 O O . ILE A 1 84 ? -2.284 1.048 6.587 1.00 98.94 84 ILE A O 1
ATOM 685 N N . LEU A 1 85 ? -0.215 0.146 6.567 1.00 98.94 85 LEU A N 1
ATOM 686 C CA . LEU A 1 85 ? -0.449 -0.742 7.704 1.00 98.94 85 LEU A CA 1
ATOM 687 C C . LEU A 1 85 ? -0.527 -0.009 9.040 1.00 98.94 85 LEU A C 1
ATOM 689 O O . LEU A 1 85 ? -1.237 -0.464 9.934 1.00 98.94 85 LEU A O 1
ATOM 693 N N . LEU A 1 86 ? 0.138 1.138 9.174 1.00 98.94 86 LEU A N 1
ATOM 694 C CA . LEU A 1 86 ? -0.031 2.020 10.322 1.00 98.94 86 LEU A CA 1
ATOM 695 C C . LEU A 1 86 ? -1.470 2.528 10.399 1.00 98.94 86 LEU A C 1
ATOM 697 O O . LEU A 1 86 ? -2.070 2.443 11.467 1.00 98.94 86 LEU A O 1
ATOM 701 N N . ALA A 1 87 ? -2.033 3.013 9.286 1.00 98.94 87 ALA A N 1
ATOM 702 C CA . ALA A 1 87 ? -3.439 3.409 9.235 1.00 98.94 87 ALA A CA 1
ATOM 703 C C . ALA A 1 87 ? -4.343 2.234 9.637 1.00 98.94 87 ALA A C 1
ATOM 705 O O . ALA A 1 87 ? -5.094 2.360 10.596 1.00 98.94 87 ALA A O 1
ATOM 706 N N . LEU A 1 88 ? -4.170 1.059 9.020 1.00 98.88 88 LEU A N 1
ATOM 707 C CA . LEU A 1 88 ? -5.003 -0.119 9.291 1.00 98.88 88 LEU A CA 1
ATOM 708 C C . LEU A 1 88 ? -4.913 -0.595 10.751 1.00 98.88 88 LEU A C 1
ATOM 710 O O . LEU A 1 88 ? -5.925 -0.917 11.375 1.00 98.88 88 LEU A O 1
ATOM 714 N N . GLY A 1 89 ? -3.702 -0.636 11.308 1.00 98.88 89 GLY A N 1
ATOM 715 C CA . GLY A 1 89 ? -3.475 -1.004 12.703 1.00 98.88 89 GLY A CA 1
ATOM 716 C C . GLY A 1 89 ? -4.071 0.016 13.675 1.00 98.88 89 GLY A C 1
ATOM 717 O O . GLY A 1 89 ? -4.631 -0.364 14.700 1.00 98.88 89 GLY A O 1
ATOM 718 N N . LEU A 1 90 ? -4.023 1.308 13.340 1.00 98.88 90 LEU A N 1
ATOM 719 C CA . LEU A 1 90 ? -4.669 2.354 14.133 1.00 98.88 90 LEU A CA 1
ATOM 720 C C . LEU A 1 90 ? -6.193 2.356 13.989 1.00 98.88 90 LEU A C 1
ATOM 722 O O . LEU A 1 90 ? -6.856 2.754 14.946 1.00 98.88 90 LEU A O 1
ATOM 726 N N . THR A 1 91 ? -6.742 1.893 12.862 1.00 98.81 91 THR A N 1
ATOM 727 C CA . THR A 1 91 ? -8.179 1.626 12.703 1.00 98.81 91 THR A CA 1
ATOM 728 C C . THR A 1 91 ? -8.613 0.493 13.629 1.00 98.81 91 THR A C 1
ATOM 730 O O . THR A 1 91 ? -9.616 0.636 14.315 1.00 98.81 91 THR A O 1
ATOM 733 N N . ALA A 1 92 ? -7.823 -0.582 13.752 1.00 98.81 92 ALA A N 1
ATOM 734 C CA . ALA A 1 92 ? -8.088 -1.649 14.726 1.00 98.81 92 ALA A CA 1
ATOM 735 C C . ALA A 1 92 ? -8.062 -1.152 16.179 1.00 98.81 92 ALA A C 1
ATOM 737 O O . ALA A 1 92 ? -8.843 -1.600 17.008 1.00 98.81 92 ALA A O 1
ATOM 738 N N . PHE A 1 93 ? -7.145 -0.234 16.500 1.00 98.81 93 PHE A N 1
ATOM 739 C CA . PHE A 1 93 ? -7.013 0.327 17.851 1.00 98.81 93 PHE A CA 1
ATOM 740 C C . PHE A 1 93 ? -8.086 1.367 18.176 1.00 98.81 93 PHE A C 1
ATOM 742 O O . PHE A 1 93 ? -8.218 1.768 19.337 1.00 98.81 93 PHE A O 1
ATOM 749 N N . HIS A 1 94 ? -8.802 1.863 17.167 1.00 98.31 94 HIS A N 1
ATOM 750 C CA . HIS A 1 94 ? -9.826 2.877 17.347 1.00 98.31 94 HIS A CA 1
ATOM 751 C C . HIS A 1 94 ? -11.063 2.248 17.990 1.00 98.31 94 HIS A C 1
ATOM 753 O O . HIS A 1 94 ? -11.616 1.285 17.475 1.00 98.31 94 HIS A O 1
ATOM 759 N N . GLY A 1 95 ? -11.461 2.760 19.153 1.00 96.75 95 GLY A N 1
ATOM 760 C CA . GLY A 1 95 ? -12.579 2.219 19.932 1.00 96.75 95 GLY A CA 1
ATOM 761 C C . GLY A 1 95 ? -12.307 0.901 20.672 1.00 96.75 95 GLY A C 1
ATOM 762 O O . GLY A 1 95 ? -13.138 0.519 21.483 1.00 96.75 95 GLY A O 1
ATOM 763 N N . ALA A 1 96 ? -11.178 0.224 20.437 1.00 98.25 96 ALA A N 1
ATOM 764 C CA . ALA A 1 96 ? -10.772 -0.959 21.207 1.00 98.25 96 ALA A CA 1
ATOM 765 C C . ALA A 1 96 ? -10.321 -0.572 22.624 1.00 98.25 96 ALA A C 1
ATOM 767 O O . ALA A 1 96 ? -9.978 0.590 22.848 1.00 98.25 96 ALA A O 1
ATOM 768 N N . ASP A 1 97 ? -10.216 -1.518 23.558 1.00 97.62 97 ASP A N 1
ATOM 769 C CA . ASP A 1 97 ? -9.688 -1.266 24.907 1.00 97.62 97 ASP A CA 1
ATOM 770 C C . ASP A 1 97 ? -8.162 -1.405 24.927 1.00 97.62 97 ASP A C 1
ATOM 772 O O . ASP A 1 97 ? -7.440 -0.488 25.348 1.00 97.62 97 ASP A O 1
ATOM 776 N N . THR A 1 98 ? -7.653 -2.495 24.364 1.00 97.75 98 THR A N 1
ATOM 777 C CA . THR A 1 98 ? -6.238 -2.864 24.342 1.00 97.75 98 THR A CA 1
ATOM 778 C C . THR A 1 98 ? -5.529 -2.272 23.124 1.00 97.75 98 THR A C 1
ATOM 780 O O . THR A 1 98 ? -6.019 -2.314 22.000 1.00 97.75 98 THR A O 1
ATOM 783 N N . LYS A 1 99 ? -4.322 -1.720 23.316 1.00 98.38 99 LYS A N 1
ATOM 784 C CA . LYS A 1 99 ? -3.460 -1.238 22.221 1.00 98.38 99 LYS A CA 1
ATOM 785 C C . LYS A 1 99 ? -2.104 -1.918 22.309 1.00 98.38 99 LYS A C 1
ATOM 787 O O . LYS A 1 99 ? -1.378 -1.744 23.286 1.00 98.38 99 LYS A O 1
ATOM 792 N N . ARG A 1 100 ? -1.752 -2.673 21.270 1.00 98.25 100 ARG A N 1
ATOM 793 C CA . ARG A 1 100 ? -0.513 -3.458 21.196 1.00 98.25 100 ARG A CA 1
ATOM 794 C C . ARG A 1 100 ? 0.487 -2.863 20.213 1.00 98.25 100 ARG A C 1
ATOM 796 O O . ARG A 1 100 ? 0.636 -3.320 19.082 1.00 98.25 100 ARG A O 1
ATOM 803 N N . TYR A 1 101 ? 1.173 -1.810 20.647 1.00 98.62 101 TYR A N 1
ATOM 804 C CA . TYR A 1 101 ? 2.159 -1.103 19.820 1.00 98.62 101 TYR A CA 1
ATOM 805 C C . TYR A 1 101 ? 3.379 -1.956 19.451 1.00 98.62 101 TYR A C 1
ATOM 807 O O . TYR A 1 101 ? 4.027 -1.690 18.443 1.00 98.62 101 TYR A O 1
ATOM 815 N N . ASP A 1 102 ? 3.666 -3.004 20.217 1.00 98.56 102 ASP A N 1
ATOM 816 C CA . ASP A 1 102 ? 4.665 -4.013 19.878 1.00 98.56 102 ASP A CA 1
ATOM 817 C C . ASP A 1 102 ? 4.284 -4.783 18.601 1.00 98.56 102 ASP A C 1
ATOM 819 O O . ASP A 1 102 ? 5.114 -4.947 17.706 1.00 98.56 102 ASP A O 1
ATOM 823 N N . LEU A 1 103 ? 3.010 -5.171 18.460 1.00 98.75 103 LEU A N 1
ATOM 824 C CA . LEU A 1 103 ? 2.498 -5.790 17.234 1.00 98.75 103 LEU A CA 1
ATOM 825 C C . LEU A 1 103 ? 2.465 -4.810 16.065 1.00 98.75 103 LEU A C 1
ATOM 827 O O . LEU A 1 103 ? 2.716 -5.212 14.934 1.00 98.75 103 LEU A O 1
ATOM 831 N N . LEU A 1 104 ? 2.193 -3.531 16.326 1.00 98.81 104 LEU A N 1
ATOM 832 C CA . LEU A 1 104 ? 2.272 -2.484 15.307 1.00 98.81 104 LEU A CA 1
ATOM 833 C C . LEU A 1 104 ? 3.710 -2.315 14.804 1.00 98.81 104 LEU A C 1
ATOM 835 O O . LEU A 1 104 ? 3.933 -2.259 13.599 1.00 98.81 104 LEU A O 1
ATOM 839 N N . GLY A 1 105 ? 4.693 -2.332 15.706 1.00 98.62 105 GLY A N 1
ATOM 840 C CA . GLY A 1 105 ? 6.109 -2.348 15.344 1.00 98.62 105 GLY A CA 1
ATOM 841 C C . GLY A 1 105 ? 6.484 -3.569 14.502 1.00 98.62 105 GLY A C 1
ATOM 842 O O . GLY A 1 105 ? 7.143 -3.420 13.474 1.00 98.62 105 GLY A O 1
ATOM 843 N N . ALA A 1 106 ? 6.017 -4.761 14.885 1.00 98.81 106 ALA A N 1
ATOM 844 C CA . ALA A 1 106 ? 6.234 -5.983 14.109 1.00 98.81 106 ALA A CA 1
ATOM 845 C C . ALA A 1 106 ? 5.598 -5.903 12.711 1.00 98.81 106 ALA A C 1
ATOM 847 O O . ALA A 1 106 ? 6.232 -6.280 11.729 1.00 98.81 106 ALA A O 1
ATOM 848 N N . LEU A 1 107 ? 4.377 -5.370 12.615 1.00 98.88 107 LEU A N 1
ATOM 849 C CA . LEU A 1 107 ? 3.640 -5.208 11.363 1.00 98.88 107 LEU A CA 1
ATOM 850 C C . LEU A 1 107 ? 4.380 -4.278 10.387 1.00 98.88 107 LEU A C 1
ATOM 852 O O . LEU A 1 107 ? 4.617 -4.644 9.238 1.00 98.88 107 LEU A O 1
ATOM 856 N N . LEU A 1 108 ? 4.799 -3.102 10.860 1.00 98.88 108 LEU A N 1
ATOM 857 C CA . LEU A 1 108 ? 5.534 -2.118 10.057 1.00 98.88 108 LEU A CA 1
ATOM 858 C C . LEU A 1 108 ? 6.941 -2.610 9.691 1.00 98.88 108 LEU A C 1
ATOM 860 O O . LEU A 1 108 ? 7.386 -2.429 8.559 1.00 98.88 108 LEU A O 1
ATOM 864 N N . GLY A 1 109 ? 7.642 -3.236 10.639 1.00 98.75 109 GLY A N 1
ATOM 865 C CA . GLY A 1 109 ? 8.985 -3.770 10.422 1.00 98.75 109 GLY A CA 1
ATOM 866 C C . GLY A 1 109 ? 9.006 -4.919 9.414 1.00 98.75 109 GLY A C 1
ATOM 867 O O . GLY A 1 109 ? 9.911 -4.985 8.577 1.00 98.75 109 GLY A O 1
ATOM 868 N N . ALA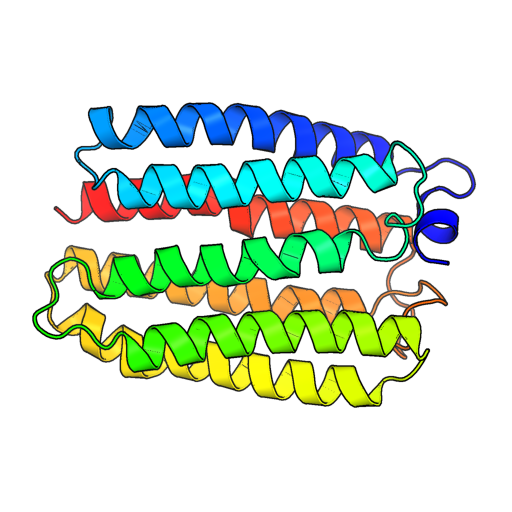 A 1 110 ? 7.996 -5.793 9.451 1.00 98.88 110 ALA A N 1
ATOM 869 C CA . ALA A 1 110 ? 7.837 -6.867 8.478 1.00 98.88 110 ALA A CA 1
ATOM 870 C C . ALA A 1 110 ? 7.611 -6.314 7.064 1.00 98.88 110 ALA A C 1
ATOM 872 O O . ALA A 1 110 ? 8.294 -6.758 6.146 1.00 98.88 110 ALA A O 1
ATOM 873 N N . GLU A 1 111 ? 6.746 -5.309 6.897 1.00 98.81 111 GLU A N 1
ATOM 874 C CA . GLU A 1 111 ? 6.530 -4.649 5.598 1.00 98.81 111 GLU A CA 1
ATOM 875 C C . GLU A 1 111 ? 7.775 -3.957 5.056 1.00 98.81 111 GLU A C 1
ATOM 877 O O . GLU A 1 111 ? 8.142 -4.147 3.899 1.00 98.81 111 GLU A O 1
ATOM 882 N N . PHE A 1 112 ? 8.466 -3.181 5.892 1.00 98.88 112 PHE A N 1
ATOM 883 C CA . PHE A 1 112 ? 9.707 -2.534 5.478 1.00 98.88 112 PHE A CA 1
ATOM 884 C C . PHE A 1 112 ? 10.719 -3.574 4.978 1.00 98.88 112 PHE A C 1
ATOM 886 O O . PHE A 1 112 ? 11.282 -3.444 3.891 1.00 98.88 112 PHE A O 1
ATOM 893 N N . THR A 1 113 ? 10.908 -4.649 5.748 1.00 98.88 113 THR A N 1
ATOM 894 C CA . THR A 1 113 ? 11.858 -5.715 5.406 1.00 98.88 113 THR A CA 1
ATOM 895 C C . THR A 1 113 ? 11.418 -6.480 4.157 1.00 98.88 113 THR A C 1
ATOM 897 O O . THR A 1 113 ? 12.254 -6.800 3.314 1.00 98.88 113 THR A O 1
ATOM 900 N N . LEU A 1 114 ? 10.114 -6.722 3.991 1.00 98.81 114 LEU A N 1
ATOM 901 C CA . LEU A 1 114 ? 9.525 -7.303 2.785 1.00 98.81 114 LEU A CA 1
ATOM 902 C C . LEU A 1 114 ? 9.912 -6.478 1.557 1.00 98.81 114 LEU A C 1
ATOM 904 O O . LEU A 1 114 ? 10.460 -7.032 0.605 1.00 98.81 114 LEU A O 1
ATOM 908 N N . VAL A 1 115 ? 9.710 -5.161 1.574 1.00 98.88 115 VAL A N 1
ATOM 909 C CA . VAL A 1 115 ? 10.054 -4.304 0.427 1.00 98.88 115 VAL A CA 1
ATOM 910 C C . VAL A 1 115 ? 11.558 -4.320 0.152 1.00 98.88 115 VAL A C 1
ATOM 912 O O . VAL A 1 115 ? 11.973 -4.442 -1.005 1.00 98.88 115 VAL A O 1
ATOM 915 N N . VAL A 1 116 ? 12.384 -4.262 1.202 1.00 98.88 116 VAL A N 1
ATOM 916 C CA . VAL A 1 116 ? 13.846 -4.364 1.078 1.00 98.88 116 VAL A CA 1
ATOM 917 C C . VAL A 1 116 ? 14.254 -5.685 0.425 1.00 98.88 116 VAL A C 1
ATOM 919 O O . VAL A 1 116 ? 15.173 -5.698 -0.391 1.00 98.88 116 VAL A O 1
ATOM 922 N N . THR A 1 117 ? 13.564 -6.793 0.703 1.00 98.88 117 THR A N 1
ATOM 923 C CA . THR A 1 117 ? 13.870 -8.064 0.030 1.00 98.88 117 THR A CA 1
ATOM 924 C C . THR A 1 117 ? 13.593 -8.012 -1.473 1.00 98.88 117 THR A C 1
ATOM 926 O O . THR A 1 117 ? 14.377 -8.560 -2.243 1.00 98.88 117 THR A O 1
ATOM 929 N N . GLY A 1 118 ? 12.552 -7.296 -1.913 1.00 98.62 118 GLY A N 1
ATOM 930 C CA . GLY A 1 118 ? 12.288 -7.056 -3.335 1.00 98.62 118 GLY A CA 1
ATOM 931 C C . GLY A 1 118 ? 13.390 -6.228 -4.002 1.00 98.62 118 GLY A C 1
ATOM 932 O O . GLY A 1 118 ? 13.833 -6.570 -5.100 1.00 98.62 118 GLY A O 1
ATOM 933 N N . LEU A 1 119 ? 13.883 -5.193 -3.311 1.00 98.75 119 LEU A N 1
ATOM 934 C CA . LEU A 1 119 ? 15.032 -4.396 -3.755 1.00 98.75 119 LEU A CA 1
ATOM 935 C C . LEU A 1 119 ? 16.277 -5.274 -3.901 1.00 98.75 119 LEU A C 1
ATOM 937 O O . LEU A 1 119 ? 16.934 -5.238 -4.939 1.00 98.75 119 LEU A O 1
ATOM 941 N N . LEU A 1 120 ? 16.588 -6.085 -2.884 1.00 98.81 120 LEU A N 1
ATOM 942 C CA . LEU A 1 120 ? 17.743 -6.985 -2.902 1.00 98.81 120 LEU A CA 1
ATOM 943 C C . LEU A 1 120 ? 17.625 -8.032 -4.008 1.00 98.81 120 LEU A C 1
ATOM 945 O O . LEU A 1 120 ? 18.626 -8.326 -4.656 1.00 98.81 120 LEU A O 1
ATOM 949 N N . ALA A 1 121 ? 16.425 -8.564 -4.252 1.00 98.69 121 ALA A N 1
ATOM 950 C CA . ALA A 1 121 ? 16.200 -9.544 -5.305 1.00 98.69 121 ALA A CA 1
ATOM 951 C C . ALA A 1 121 ? 16.547 -8.975 -6.688 1.00 98.69 121 ALA A C 1
ATOM 953 O O . ALA A 1 121 ? 17.307 -9.592 -7.433 1.00 98.69 121 ALA A O 1
ATOM 954 N N . GLN A 1 122 ? 16.069 -7.766 -6.999 1.00 98.44 122 GLN A N 1
ATOM 955 C CA . GLN A 1 122 ? 16.430 -7.074 -8.238 1.00 98.44 122 GLN A CA 1
ATOM 956 C C . GLN A 1 122 ? 17.922 -6.718 -8.280 1.00 98.44 122 GLN A C 1
ATOM 958 O O . GLN A 1 122 ? 18.599 -7.021 -9.258 1.00 98.44 122 GLN A O 1
ATOM 963 N N . ALA A 1 123 ? 18.448 -6.081 -7.230 1.00 98.44 123 ALA A N 1
ATOM 964 C CA . ALA A 1 123 ? 19.825 -5.583 -7.212 1.00 98.44 123 ALA A CA 1
ATOM 965 C C . ALA A 1 123 ? 20.866 -6.706 -7.351 1.00 98.44 123 ALA A C 1
ATOM 967 O O . ALA A 1 123 ? 21.924 -6.504 -7.941 1.00 98.44 123 ALA A O 1
ATOM 968 N N . GLN A 1 124 ? 20.566 -7.888 -6.810 1.00 98.31 124 GLN A N 1
ATOM 969 C CA . GLN A 1 124 ? 21.427 -9.068 -6.893 1.00 98.31 124 GLN A CA 1
ATOM 970 C C . GLN A 1 124 ? 21.123 -9.945 -8.115 1.00 98.31 124 GLN A C 1
ATOM 972 O O . GLN A 1 124 ? 21.865 -10.894 -8.360 1.00 98.31 124 GLN A O 1
ATOM 977 N N . GLY A 1 125 ? 20.024 -9.694 -8.837 1.00 97.88 125 GLY A N 1
ATOM 978 C CA . GLY A 1 125 ? 19.516 -10.608 -9.865 1.00 97.88 125 GLY A CA 1
ATOM 979 C C . GLY A 1 125 ? 19.211 -12.007 -9.314 1.00 97.88 125 GLY A C 1
ATOM 980 O O . GLY A 1 125 ? 19.424 -13.004 -9.997 1.00 97.88 125 GLY A O 1
ATOM 981 N N . SER A 1 126 ? 18.769 -12.100 -8.055 1.00 97.94 126 SER A N 1
ATOM 982 C CA . SER A 1 126 ? 18.582 -13.361 -7.330 1.00 97.94 126 SER A CA 1
ATOM 983 C C . SER A 1 126 ? 17.177 -13.466 -6.760 1.00 97.94 126 SER A C 1
ATOM 985 O O . SER A 1 126 ? 16.681 -12.540 -6.125 1.00 97.94 126 SER A O 1
ATOM 987 N N . ILE A 1 127 ? 16.533 -14.620 -6.930 1.00 98.31 127 ILE A N 1
ATOM 988 C CA . ILE A 1 127 ? 15.174 -14.849 -6.423 1.00 98.31 127 ILE A CA 1
ATOM 989 C C . ILE A 1 127 ? 15.136 -15.180 -4.921 1.00 98.31 127 ILE A C 1
ATOM 991 O O . ILE A 1 127 ? 14.079 -15.152 -4.297 1.00 98.31 127 ILE A O 1
ATOM 995 N N . THR A 1 128 ? 16.276 -15.487 -4.300 1.00 98.44 128 THR A N 1
ATOM 996 C CA . THR A 1 128 ? 16.316 -15.939 -2.900 1.00 98.44 128 THR A CA 1
ATOM 997 C C . THR A 1 128 ? 15.726 -14.920 -1.913 1.00 98.44 128 THR A C 1
ATOM 999 O O . THR A 1 128 ? 14.899 -15.326 -1.093 1.00 98.44 128 THR A O 1
ATOM 1002 N N . PRO A 1 129 ? 16.061 -13.611 -1.976 1.00 98.69 129 PRO A N 1
ATOM 1003 C CA . PRO A 1 129 ? 15.450 -12.620 -1.091 1.00 98.69 129 PRO A CA 1
ATOM 1004 C C . PRO A 1 129 ? 13.928 -12.529 -1.269 1.00 98.69 129 PRO A C 1
ATOM 1006 O O . PRO A 1 129 ? 13.210 -12.416 -0.278 1.00 98.69 129 PRO A O 1
ATOM 1009 N N . TYR A 1 130 ? 13.424 -12.665 -2.501 1.00 98.56 130 TYR A N 1
ATOM 1010 C CA . TYR A 1 130 ? 11.988 -12.619 -2.789 1.00 98.56 130 TYR A CA 1
ATOM 1011 C C . TYR A 1 130 ? 11.201 -13.668 -1.984 1.00 98.56 130 TYR A C 1
ATOM 1013 O O . TYR A 1 130 ? 10.156 -13.345 -1.423 1.00 98.56 130 TYR A O 1
ATOM 1021 N N . TYR A 1 131 ? 11.713 -14.897 -1.836 1.00 98.62 131 TYR A N 1
ATOM 1022 C CA . TYR A 1 131 ? 11.034 -15.924 -1.032 1.00 98.62 131 TYR A CA 1
ATOM 1023 C C . TYR A 1 131 ? 10.943 -15.564 0.455 1.00 98.62 131 TYR A C 1
ATOM 1025 O O . TYR A 1 131 ? 9.930 -15.852 1.095 1.00 98.62 131 TYR A O 1
ATOM 1033 N N . VAL A 1 132 ? 11.959 -14.891 1.003 1.00 98.75 132 VAL A N 1
ATOM 1034 C CA . VAL A 1 132 ? 11.903 -14.357 2.374 1.00 98.75 132 VAL A CA 1
ATOM 1035 C C . VAL A 1 132 ? 10.833 -13.267 2.466 1.00 98.75 132 VAL A C 1
ATOM 1037 O O . VAL A 1 132 ? 10.032 -13.280 3.399 1.00 98.75 132 VAL A O 1
ATOM 1040 N N . GLY A 1 133 ? 10.760 -12.379 1.472 1.00 98.75 133 GLY A N 1
ATOM 1041 C CA . GLY A 1 133 ? 9.708 -11.367 1.359 1.00 98.75 133 GLY A CA 1
ATOM 1042 C C . GLY A 1 133 ? 8.299 -11.956 1.349 1.00 98.75 133 GLY A C 1
ATOM 1043 O O . GLY A 1 133 ? 7.430 -11.482 2.076 1.00 98.75 133 GLY A O 1
ATOM 1044 N N . VAL A 1 134 ? 8.074 -13.037 0.597 1.00 98.75 134 VAL A N 1
ATOM 1045 C CA . VAL A 1 134 ? 6.778 -13.738 0.573 1.00 98.75 134 VAL A CA 1
ATOM 1046 C C . VAL A 1 134 ? 6.430 -14.317 1.947 1.00 98.75 134 VAL A C 1
ATOM 1048 O O . VAL A 1 134 ? 5.293 -14.181 2.391 1.00 98.75 134 VAL A O 1
ATOM 1051 N N . LEU A 1 135 ? 7.387 -14.917 2.664 1.00 98.81 135 LEU A N 1
ATOM 1052 C CA . LEU A 1 135 ? 7.141 -15.408 4.027 1.00 98.81 135 LEU A CA 1
ATOM 1053 C C . LEU A 1 135 ? 6.804 -14.269 5.001 1.00 98.81 135 LEU A C 1
ATOM 1055 O O . LEU A 1 135 ? 5.900 -14.419 5.824 1.00 98.81 135 LEU A O 1
ATOM 1059 N N . LEU A 1 136 ? 7.481 -13.123 4.884 1.00 98.81 136 LEU A N 1
ATOM 1060 C CA . LEU A 1 136 ? 7.156 -11.924 5.662 1.00 98.81 136 LEU A CA 1
ATOM 1061 C C . LEU A 1 136 ? 5.748 -11.414 5.342 1.00 98.81 136 LEU A C 1
ATOM 1063 O O . LEU A 1 136 ? 5.008 -11.089 6.267 1.00 98.81 136 LEU A O 1
ATOM 1067 N N . LEU A 1 137 ? 5.343 -11.425 4.069 1.00 98.81 137 LEU A N 1
ATOM 1068 C CA . LEU A 1 137 ? 3.992 -11.040 3.659 1.00 98.81 137 LEU A CA 1
ATOM 1069 C C . LEU A 1 137 ? 2.924 -11.949 4.272 1.00 98.81 137 LEU A C 1
ATOM 1071 O O . LEU A 1 137 ? 1.899 -11.472 4.752 1.00 98.81 137 LEU A O 1
ATOM 1075 N N . LEU A 1 138 ? 3.161 -13.261 4.301 1.00 98.69 138 LEU A N 1
ATOM 1076 C CA . LEU A 1 138 ? 2.256 -14.195 4.975 1.00 98.69 138 LEU A CA 1
ATOM 1077 C C . LEU A 1 138 ? 2.181 -13.910 6.481 1.00 98.69 138 LEU A C 1
ATOM 1079 O O . LEU A 1 138 ? 1.099 -13.981 7.064 1.00 98.69 138 LEU A O 1
ATOM 1083 N N . GLY A 1 139 ? 3.302 -13.528 7.099 1.00 98.75 139 GLY A N 1
ATOM 1084 C CA . GLY A 1 139 ? 3.343 -13.042 8.478 1.00 98.75 139 GLY A CA 1
ATOM 1085 C C . GLY A 1 139 ? 2.506 -11.776 8.686 1.00 98.75 139 GLY A C 1
ATOM 1086 O O . GLY A 1 139 ? 1.720 -11.715 9.629 1.00 98.75 139 GLY A O 1
ATOM 1087 N N . VAL A 1 140 ? 2.607 -10.798 7.783 1.00 98.88 140 VAL A N 1
ATOM 1088 C CA . VAL A 1 140 ? 1.784 -9.576 7.786 1.00 98.88 140 VAL A CA 1
ATOM 1089 C C . VAL A 1 140 ? 0.300 -9.922 7.681 1.00 98.88 140 VAL A C 1
ATOM 1091 O O . VAL A 1 140 ? -0.489 -9.496 8.523 1.00 98.88 140 VAL A O 1
ATOM 1094 N N . VAL A 1 141 ? -0.090 -10.748 6.706 1.00 98.69 141 VAL A N 1
ATOM 1095 C CA . VAL A 1 141 ? -1.487 -11.175 6.530 1.00 98.69 141 VAL A CA 1
ATOM 1096 C C . VAL A 1 141 ? -1.989 -11.922 7.765 1.00 98.69 141 VAL A C 1
ATOM 1098 O O . VAL A 1 141 ? -3.116 -11.689 8.191 1.00 98.69 141 VAL A O 1
ATOM 1101 N N . TYR A 1 142 ? -1.163 -12.766 8.389 1.00 98.81 142 TYR A N 1
ATOM 1102 C CA . TYR A 1 142 ? -1.505 -13.425 9.650 1.00 98.81 142 TYR A CA 1
ATOM 1103 C C . TYR A 1 142 ? -1.741 -12.421 10.786 1.00 98.81 142 TYR A C 1
ATOM 1105 O O . TYR A 1 142 ? -2.747 -12.525 11.491 1.00 98.81 142 TYR A O 1
ATOM 1113 N N . LEU A 1 143 ? -0.848 -11.438 10.955 1.00 98.88 143 LEU A N 1
ATOM 1114 C CA . LEU A 1 143 ? -0.992 -10.395 11.974 1.00 98.88 143 LEU A CA 1
ATOM 1115 C C . LEU A 1 143 ? -2.297 -9.610 11.783 1.00 98.88 143 LEU A C 1
ATOM 1117 O O . LEU A 1 143 ? -3.012 -9.365 12.755 1.00 98.88 143 LEU A O 1
ATOM 1121 N N . LEU A 1 144 ? -2.645 -9.269 10.542 1.00 98.81 144 LEU A N 1
ATOM 1122 C CA . LEU A 1 144 ? -3.913 -8.608 10.226 1.00 98.81 144 LEU A CA 1
ATOM 1123 C C . LEU A 1 144 ? -5.119 -9.527 10.479 1.00 98.81 144 LEU A C 1
ATOM 1125 O O . LEU A 1 144 ? -6.090 -9.149 11.127 1.00 98.81 144 LEU A O 1
ATOM 1129 N N . ALA A 1 145 ? -5.062 -10.768 10.004 1.00 98.69 145 ALA A N 1
ATOM 1130 C CA . ALA A 1 145 ? -6.196 -11.685 10.064 1.00 98.69 145 ALA A CA 1
ATOM 1131 C C . ALA A 1 145 ? -6.557 -12.122 11.490 1.00 98.69 145 ALA A C 1
ATOM 1133 O O . ALA A 1 145 ? -7.707 -12.511 11.718 1.00 98.69 145 ALA A O 1
ATOM 1134 N N . LYS A 1 146 ? -5.597 -12.089 12.426 1.00 98.75 146 LYS A N 1
ATOM 1135 C CA . LYS A 1 146 ? -5.780 -12.617 13.780 1.00 98.75 146 LYS A CA 1
ATOM 1136 C C . LYS A 1 146 ? -5.587 -11.580 14.892 1.00 98.75 146 LYS A C 1
ATOM 1138 O O . LYS A 1 146 ? -6.600 -11.051 15.331 1.00 98.75 146 LYS A O 1
ATOM 1143 N N . PRO A 1 147 ? -4.376 -11.239 15.368 1.00 98.75 147 PRO A N 1
ATOM 1144 C CA . PRO A 1 147 ? -4.259 -10.416 16.570 1.00 98.75 147 PRO A CA 1
ATOM 1145 C C . PRO A 1 147 ? -4.811 -8.993 16.400 1.00 98.75 147 PRO A C 1
ATOM 1147 O O . PRO A 1 147 ? -5.422 -8.471 17.325 1.00 98.75 147 PRO A O 1
ATOM 1150 N N . PHE A 1 148 ? -4.660 -8.359 15.231 1.00 98.81 148 PHE A N 1
ATOM 1151 C CA . PHE A 1 148 ? -5.289 -7.051 15.006 1.00 98.81 148 PHE A CA 1
ATOM 1152 C C . PHE A 1 148 ? -6.809 -7.148 14.848 1.00 98.81 148 PHE A C 1
ATOM 1154 O O . PHE A 1 148 ? -7.521 -6.246 15.280 1.00 98.81 148 PHE A O 1
ATOM 1161 N N . ARG A 1 149 ? -7.316 -8.253 14.288 1.00 98.81 149 ARG A N 1
ATOM 1162 C CA . ARG A 1 149 ? -8.752 -8.536 14.256 1.00 98.81 149 ARG A CA 1
ATOM 1163 C C . ARG A 1 149 ? -9.330 -8.707 15.660 1.00 98.81 149 ARG A C 1
ATOM 1165 O O . ARG A 1 149 ? -10.387 -8.149 15.918 1.00 98.81 149 ARG A O 1
ATOM 1172 N N . GLU A 1 150 ? -8.656 -9.459 16.527 1.00 98.81 150 GLU A N 1
ATOM 1173 C CA . GLU A 1 150 ? -9.065 -9.664 17.923 1.00 98.81 150 GLU A CA 1
ATOM 1174 C C . GLU A 1 150 ? -9.163 -8.316 18.653 1.00 98.81 150 GLU A C 1
ATOM 1176 O O . GLU A 1 150 ? -10.179 -8.043 19.280 1.00 98.81 150 GLU A O 1
ATOM 1181 N N . ILE A 1 151 ? -8.175 -7.430 18.474 1.00 98.81 151 ILE A N 1
ATOM 1182 C CA . ILE A 1 151 ? -8.206 -6.071 19.041 1.00 98.81 151 ILE A CA 1
ATOM 1183 C C . ILE A 1 151 ? -9.368 -5.252 18.465 1.00 98.81 151 ILE A C 1
ATOM 1185 O O . ILE A 1 151 ? -10.094 -4.603 19.209 1.00 98.81 151 ILE A O 1
ATOM 1189 N N . ALA A 1 152 ? -9.587 -5.296 17.148 1.00 98.75 152 ALA A N 1
ATOM 1190 C CA . ALA A 1 152 ? -10.694 -4.572 16.530 1.00 98.75 152 ALA A CA 1
ATOM 1191 C C . ALA A 1 152 ? -12.067 -5.063 17.024 1.00 98.75 152 ALA A C 1
ATOM 1193 O O . ALA A 1 152 ? -13.004 -4.276 17.095 1.00 98.75 152 ALA A O 1
ATOM 1194 N N . GLU A 1 153 ? -12.207 -6.344 17.368 1.00 98.75 153 GLU A N 1
ATOM 1195 C CA . GLU A 1 153 ? -13.442 -6.925 17.914 1.00 98.75 153 GLU A CA 1
ATOM 1196 C C . GLU A 1 153 ? -13.733 -6.497 19.367 1.00 98.75 153 GLU A C 1
ATOM 1198 O O . GLU A 1 153 ? -14.851 -6.705 19.827 1.00 98.75 153 GLU A O 1
ATOM 1203 N N . GLU A 1 154 ? -12.790 -5.848 20.064 1.00 98.62 154 GLU A N 1
ATOM 1204 C CA . GLU A 1 154 ? -13.045 -5.174 21.351 1.00 98.62 154 GLU A CA 1
ATOM 1205 C C . GLU A 1 154 ? -13.821 -3.852 21.182 1.00 98.62 154 GLU A C 1
ATOM 1207 O O . GLU A 1 154 ? -14.380 -3.333 22.144 1.00 98.62 154 GLU A O 1
ATOM 1212 N N . SER A 1 155 ? -13.829 -3.284 19.970 1.00 98.19 155 SER A N 1
ATOM 1213 C CA . SER A 1 155 ? -14.494 -2.014 19.651 1.00 98.19 155 SER A CA 1
ATOM 1214 C C . SER A 1 155 ? -15.988 -2.185 19.324 1.00 98.19 155 SER A C 1
ATOM 1216 O O . SER A 1 155 ? -16.566 -3.258 19.493 1.00 98.19 155 SER A O 1
ATOM 1218 N N . SER A 1 156 ? -16.648 -1.127 18.835 1.00 98.25 156 SER A N 1
ATOM 1219 C CA . SER A 1 156 ? -18.035 -1.227 18.363 1.00 98.25 156 SER A CA 1
ATOM 1220 C C . SER A 1 156 ? -18.165 -2.177 17.161 1.00 98.25 156 SER A C 1
ATOM 1222 O O . SER A 1 156 ? -17.250 -2.314 16.346 1.00 98.25 156 SER A O 1
ATOM 1224 N N . ASP A 1 157 ? -19.348 -2.771 16.973 1.00 98.38 157 ASP A N 1
ATOM 1225 C CA . ASP A 1 157 ? -19.635 -3.640 15.817 1.00 98.38 157 ASP A CA 1
ATOM 1226 C C . ASP A 1 157 ? -19.353 -2.954 14.467 1.00 98.38 157 ASP A C 1
ATOM 1228 O O . ASP A 1 157 ? -18.949 -3.605 13.495 1.00 98.38 157 ASP A O 1
ATOM 1232 N N . GLY A 1 158 ? -19.580 -1.637 14.398 1.00 98.50 158 GLY A N 1
ATOM 1233 C CA . GLY A 1 158 ? -19.284 -0.816 13.227 1.00 98.50 158 GLY A CA 1
ATOM 1234 C C . GLY A 1 158 ? -17.786 -0.769 12.932 1.00 98.50 158 GLY A C 1
ATOM 1235 O O . GLY A 1 158 ? -17.374 -1.048 11.803 1.00 98.50 158 GLY A O 1
ATOM 1236 N N . LEU A 1 159 ? -16.969 -0.480 13.947 1.00 98.62 159 LEU A N 1
ATOM 1237 C CA . LEU A 1 159 ? -15.518 -0.338 13.818 1.00 98.62 159 LEU A CA 1
ATOM 1238 C C . LEU A 1 159 ? -14.831 -1.686 13.572 1.00 98.62 159 LEU A C 1
ATOM 1240 O O . LEU A 1 159 ? -13.999 -1.799 12.668 1.00 98.62 159 LEU A O 1
ATOM 1244 N N . ALA A 1 160 ? -15.264 -2.748 14.253 1.00 98.75 160 ALA A N 1
ATOM 1245 C CA . ALA A 1 160 ? -14.797 -4.106 13.985 1.00 98.75 160 ALA A CA 1
ATOM 1246 C C . ALA A 1 160 ? -15.087 -4.537 12.535 1.00 98.75 160 ALA A C 1
ATOM 1248 O O . ALA A 1 160 ? -14.267 -5.201 11.888 1.00 98.75 160 ALA A O 1
ATOM 1249 N N . ARG A 1 161 ? -16.251 -4.159 11.985 1.00 98.75 161 ARG A N 1
ATOM 1250 C CA . ARG A 1 161 ? -16.603 -4.419 10.579 1.00 98.75 161 ARG A CA 1
ATOM 1251 C C . ARG A 1 161 ? -15.766 -3.582 9.617 1.00 98.75 161 ARG A C 1
ATOM 1253 O O . ARG A 1 161 ? -15.301 -4.131 8.618 1.00 98.75 161 ARG A O 1
ATOM 1260 N N . ALA A 1 162 ? -15.565 -2.297 9.912 1.00 98.69 162 ALA A N 1
ATOM 1261 C CA . ALA A 1 162 ? -14.695 -1.416 9.137 1.00 98.69 162 ALA A CA 1
ATOM 1262 C C . ALA A 1 162 ? -13.286 -2.012 9.029 1.00 98.69 162 ALA A C 1
ATOM 1264 O O . ALA A 1 162 ? -12.785 -2.206 7.921 1.00 98.69 162 ALA A O 1
ATOM 1265 N N . TYR A 1 163 ? -12.708 -2.426 10.161 1.00 98.88 163 TYR A N 1
ATOM 1266 C CA . TYR A 1 163 ? -11.415 -3.099 10.194 1.00 98.88 163 TYR A CA 1
ATOM 1267 C C . TYR A 1 163 ? -11.389 -4.358 9.321 1.00 98.88 163 TYR A C 1
ATOM 1269 O O . TYR A 1 163 ? -10.517 -4.489 8.468 1.00 98.88 163 TYR A O 1
ATOM 1277 N N . LYS A 1 164 ? -12.350 -5.279 9.477 1.00 98.88 164 LYS A N 1
ATOM 1278 C CA . LYS A 1 164 ? -12.382 -6.540 8.706 1.00 98.88 164 LYS A CA 1
ATOM 1279 C C . LYS A 1 164 ? -12.453 -6.300 7.197 1.00 98.88 164 LYS A C 1
ATOM 1281 O O . LYS A 1 164 ? -11.788 -7.006 6.439 1.00 98.88 164 LYS A O 1
ATOM 1286 N N . LEU A 1 165 ? -13.236 -5.309 6.765 1.00 98.81 165 LEU A N 1
ATOM 1287 C CA . LEU A 1 165 ? -13.328 -4.919 5.356 1.00 98.81 165 LEU A CA 1
ATOM 1288 C C . LEU A 1 165 ? -11.988 -4.389 4.839 1.00 98.81 165 LEU A C 1
ATOM 1290 O O . LEU A 1 165 ? -11.513 -4.846 3.801 1.00 98.81 165 LEU A O 1
ATOM 1294 N N . LEU A 1 166 ? -11.359 -3.472 5.575 1.00 98.88 166 LEU A N 1
ATOM 1295 C CA . LEU A 1 166 ? -10.077 -2.878 5.193 1.00 98.88 166 LEU A CA 1
ATOM 1296 C C . LEU A 1 166 ? -8.932 -3.897 5.236 1.00 98.88 166 LEU A C 1
ATOM 1298 O O . LEU A 1 166 ? -8.102 -3.913 4.334 1.00 98.88 166 LEU A O 1
ATOM 1302 N N . ALA A 1 167 ? -8.909 -4.784 6.231 1.00 98.81 167 ALA A N 1
ATOM 1303 C CA . ALA A 1 167 ? -7.907 -5.836 6.360 1.00 98.81 167 ALA A CA 1
ATOM 1304 C C . ALA A 1 167 ? -8.004 -6.858 5.222 1.00 98.81 167 ALA A C 1
ATOM 1306 O O . ALA A 1 167 ? -6.982 -7.236 4.652 1.00 98.81 167 ALA A O 1
ATOM 1307 N N . GLY A 1 168 ? -9.221 -7.261 4.842 1.00 98.69 168 GLY A N 1
ATOM 1308 C CA . GLY A 1 168 ? -9.438 -8.106 3.667 1.00 98.69 168 GLY A CA 1
ATOM 1309 C C . GLY A 1 168 ? -9.026 -7.407 2.371 1.00 98.69 168 GLY A C 1
ATOM 1310 O O . GLY A 1 168 ? -8.305 -7.991 1.563 1.00 98.69 168 GLY A O 1
ATOM 1311 N N . TYR A 1 169 ? -9.427 -6.144 2.202 1.00 98.81 169 TYR A N 1
ATOM 1312 C CA . TYR A 1 169 ? -9.065 -5.320 1.048 1.00 98.81 169 TYR A CA 1
ATOM 1313 C C . TYR A 1 169 ? -7.542 -5.210 0.896 1.00 98.81 169 TYR A C 1
ATOM 1315 O O . TYR A 1 169 ? -6.988 -5.626 -0.121 1.00 98.81 169 TYR A O 1
ATOM 1323 N N . ILE A 1 170 ? -6.849 -4.721 1.927 1.00 98.69 170 ILE A N 1
ATOM 1324 C CA . ILE A 1 170 ? -5.396 -4.535 1.909 1.00 98.69 170 ILE A CA 1
ATOM 1325 C C . ILE A 1 170 ? -4.662 -5.869 1.793 1.00 98.69 170 ILE A C 1
ATOM 1327 O O . ILE A 1 170 ? -3.741 -5.962 0.990 1.00 98.69 170 ILE A O 1
ATOM 1331 N N . GLY A 1 171 ? -5.084 -6.916 2.507 1.00 98.19 171 GLY A N 1
ATOM 1332 C CA . GLY A 1 171 ? -4.442 -8.231 2.437 1.00 98.19 171 GLY A CA 1
ATOM 1333 C C . GLY A 1 171 ? -4.467 -8.838 1.031 1.00 98.19 171 GLY A C 1
ATOM 1334 O O . GLY A 1 171 ? -3.436 -9.295 0.539 1.00 98.19 171 GLY A O 1
ATOM 1335 N N . ILE A 1 172 ? -5.617 -8.794 0.348 1.00 98.38 172 ILE A N 1
ATOM 1336 C CA . ILE A 1 172 ? -5.750 -9.312 -1.025 1.00 98.38 172 ILE A CA 1
ATOM 1337 C C . ILE A 1 172 ? -4.914 -8.480 -1.998 1.00 98.38 172 ILE A C 1
ATOM 1339 O O . ILE A 1 172 ? -4.170 -9.037 -2.808 1.00 98.38 172 ILE A O 1
ATOM 1343 N N . PHE A 1 173 ? -4.997 -7.151 -1.911 1.00 98.69 173 PHE A N 1
ATOM 1344 C CA . PHE A 1 173 ? -4.200 -6.291 -2.776 1.00 98.69 173 PHE A CA 1
ATOM 1345 C C . PHE A 1 173 ? -2.698 -6.453 -2.518 1.00 98.69 173 PHE A C 1
ATOM 1347 O O . PHE A 1 173 ? -1.936 -6.503 -3.478 1.00 98.69 173 PHE A O 1
ATOM 1354 N N . PHE A 1 174 ? -2.247 -6.610 -1.274 1.00 98.56 174 PHE A N 1
ATOM 1355 C CA . PHE A 1 174 ? -0.827 -6.803 -0.965 1.00 98.56 174 PHE A CA 1
ATOM 1356 C C . PHE A 1 174 ? -0.279 -8.099 -1.567 1.00 98.56 174 PHE A C 1
ATOM 1358 O O . PHE A 1 174 ? 0.818 -8.087 -2.114 1.00 98.56 174 PHE A O 1
ATOM 1365 N N . LEU A 1 175 ? -1.060 -9.185 -1.576 1.00 98.50 175 LEU A N 1
ATOM 1366 C CA . LEU A 1 175 ? -0.686 -10.445 -2.239 1.00 98.50 175 LEU A CA 1
ATOM 1367 C C . LEU A 1 175 ? -0.554 -10.317 -3.767 1.00 98.50 175 LEU A C 1
ATOM 1369 O O . LEU A 1 175 ? 0.174 -11.089 -4.398 1.00 98.50 175 LEU A O 1
ATOM 1373 N N . SER A 1 176 ? -1.204 -9.326 -4.381 1.00 98.44 176 SER A N 1
ATOM 1374 C CA . SER A 1 176 ? -1.102 -9.101 -5.828 1.00 98.44 176 SER A CA 1
ATOM 1375 C C . SER A 1 176 ? 0.242 -8.499 -6.266 1.00 98.44 176 SER A C 1
ATOM 1377 O O . SER A 1 176 ? 0.699 -8.797 -7.367 1.00 98.44 176 SER A O 1
ATOM 1379 N N . TYR A 1 177 ? 0.929 -7.733 -5.409 1.00 98.56 177 TYR A N 1
ATOM 1380 C CA . TYR A 1 177 ? 2.231 -7.127 -5.733 1.00 98.56 177 TYR A CA 1
ATOM 1381 C C . TYR A 1 177 ? 3.341 -8.148 -6.011 1.00 98.56 177 TYR A C 1
ATOM 1383 O O . TYR A 1 177 ? 3.915 -8.089 -7.099 1.00 98.56 177 TYR A O 1
ATOM 1391 N N . PRO A 1 178 ? 3.657 -9.101 -5.106 1.00 98.31 178 PRO A N 1
ATOM 1392 C CA . PRO A 1 178 ? 4.669 -10.114 -5.392 1.00 98.31 178 PRO A CA 1
ATOM 1393 C C . PRO A 1 178 ? 4.254 -10.999 -6.571 1.00 98.31 178 PRO A C 1
ATOM 1395 O O . PRO A 1 178 ? 5.114 -11.434 -7.328 1.00 98.31 178 PRO A O 1
ATOM 1398 N N . THR A 1 179 ? 2.947 -11.189 -6.788 1.00 98.31 179 THR A N 1
ATOM 1399 C CA . THR A 1 179 ? 2.432 -11.898 -7.965 1.00 98.31 179 THR A CA 1
ATOM 1400 C C . THR A 1 179 ? 2.827 -11.176 -9.253 1.00 98.31 179 THR A C 1
ATOM 1402 O O . THR A 1 179 ? 3.525 -11.762 -10.074 1.00 98.31 179 THR A O 1
ATOM 1405 N N . VAL A 1 180 ? 2.451 -9.899 -9.417 1.00 98.12 180 VAL A N 1
ATOM 1406 C CA . VAL A 1 180 ? 2.813 -9.083 -10.595 1.00 98.12 180 VAL A CA 1
ATOM 1407 C C . VAL A 1 180 ? 4.329 -9.001 -10.765 1.00 98.12 180 VAL A C 1
ATOM 1409 O O . VAL A 1 180 ? 4.829 -9.109 -11.880 1.00 98.12 180 VAL A O 1
ATOM 1412 N N . TRP A 1 181 ? 5.065 -8.858 -9.662 1.00 98.44 181 TRP A N 1
ATOM 1413 C CA . TRP A 1 181 ? 6.522 -8.795 -9.678 1.00 98.44 181 TRP A CA 1
ATOM 1414 C C . TRP A 1 181 ? 7.158 -10.089 -10.204 1.00 98.44 181 TRP A C 1
ATOM 1416 O O . TRP A 1 181 ? 8.038 -10.032 -11.057 1.00 98.44 181 TRP A O 1
ATOM 1426 N N . TYR A 1 182 ? 6.689 -11.254 -9.747 1.00 98.44 182 TYR A N 1
ATOM 1427 C CA . TYR A 1 182 ? 7.228 -12.558 -10.147 1.00 98.44 182 TYR A CA 1
ATOM 1428 C C . TYR A 1 182 ? 6.871 -12.942 -11.586 1.00 98.44 182 TYR A C 1
ATOM 1430 O O . TYR A 1 182 ? 7.650 -13.619 -12.257 1.00 98.44 182 TYR A O 1
ATOM 1438 N N . ILE A 1 183 ? 5.686 -12.535 -12.055 1.00 98.25 183 ILE A N 1
ATOM 1439 C CA . ILE A 1 183 ? 5.230 -12.823 -13.422 1.00 98.25 183 ILE A CA 1
ATOM 1440 C C . ILE A 1 183 ? 5.685 -11.780 -14.448 1.00 98.25 183 ILE A C 1
ATOM 1442 O O . ILE A 1 183 ? 5.455 -11.972 -15.641 1.00 98.25 183 ILE A O 1
ATOM 1446 N N . SER A 1 184 ? 6.301 -10.683 -14.010 1.00 98.19 184 SER A N 1
ATOM 1447 C CA . SER A 1 184 ? 6.892 -9.683 -14.896 1.00 98.19 184 SER A CA 1
ATOM 1448 C C . SER A 1 184 ? 7.992 -10.298 -15.762 1.00 98.19 184 SER A C 1
ATOM 1450 O O . SER A 1 184 ? 8.802 -11.077 -15.275 1.00 98.19 184 SER A O 1
ATOM 1452 N N . GLY A 1 185 ? 8.028 -9.917 -17.037 1.00 97.31 185 GLY A N 1
ATOM 1453 C CA . GLY A 1 185 ? 9.077 -10.253 -18.002 1.00 97.31 185 GLY A CA 1
ATOM 1454 C C . GLY A 1 185 ? 10.137 -9.171 -18.169 1.00 97.31 185 GLY A C 1
ATOM 1455 O O . GLY A 1 185 ? 10.789 -9.108 -19.204 1.00 97.31 185 GLY A O 1
ATOM 1456 N N . ILE A 1 186 ? 10.284 -8.275 -17.190 1.00 97.44 186 ILE A N 1
ATOM 1457 C CA . ILE A 1 186 ? 11.410 -7.337 -17.151 1.00 97.44 186 ILE A CA 1
ATOM 1458 C C . ILE A 1 186 ? 12.661 -8.108 -16.719 1.00 97.44 186 ILE A C 1
ATOM 1460 O O . ILE A 1 186 ? 12.726 -8.531 -15.571 1.00 97.44 186 ILE A O 1
ATOM 1464 N N . ASP A 1 187 ? 13.679 -8.189 -17.580 1.00 96.38 187 ASP A N 1
ATOM 1465 C CA . ASP A 1 187 ? 14.924 -8.953 -17.348 1.00 96.38 187 ASP A CA 1
ATOM 1466 C C . ASP A 1 187 ? 15.639 -8.642 -16.021 1.00 96.38 187 ASP A C 1
ATOM 1468 O O . ASP A 1 187 ? 16.342 -9.479 -15.460 1.00 96.38 187 ASP A O 1
ATOM 1472 N N . ALA A 1 188 ? 15.490 -7.417 -15.511 1.00 95.94 188 ALA A N 1
ATOM 1473 C C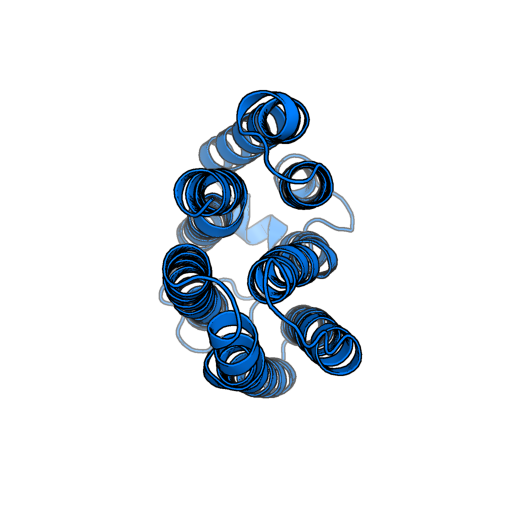A . ALA A 1 188 ? 16.077 -7.004 -14.237 1.00 95.94 188 ALA A CA 1
ATOM 1474 C C . ALA A 1 188 ? 15.427 -7.683 -13.019 1.00 95.94 188 ALA A C 1
ATOM 1476 O O . ALA A 1 188 ? 16.020 -7.712 -11.940 1.00 95.94 188 ALA A O 1
ATOM 1477 N N . LEU A 1 189 ? 14.198 -8.175 -13.166 1.00 97.00 189 LEU A N 1
ATOM 1478 C CA . LEU A 1 189 ? 13.467 -8.865 -12.118 1.00 97.00 189 LEU A CA 1
ATOM 1479 C C . LEU A 1 189 ? 13.717 -10.367 -12.285 1.00 97.00 189 LEU A C 1
ATOM 1481 O O . LEU A 1 189 ? 13.318 -10.931 -13.298 1.00 97.00 189 LEU A O 1
ATOM 1485 N N . PRO A 1 190 ? 14.329 -11.057 -11.307 1.00 95.31 190 PRO A N 1
ATOM 1486 C CA . PRO A 1 190 ? 14.691 -12.473 -11.431 1.00 95.31 190 PRO A CA 1
ATOM 1487 C C . PRO A 1 190 ? 13.486 -13.436 -11.369 1.00 95.31 190 PRO A C 1
ATOM 1489 O O . PRO A 1 190 ? 13.658 -14.627 -11.099 1.00 95.31 190 PRO A O 1
ATOM 1492 N N . GLY A 1 191 ? 12.263 -12.928 -11.556 1.00 85.12 191 GLY A N 1
ATOM 1493 C CA . GLY A 1 191 ? 11.050 -13.730 -11.678 1.00 85.12 191 GLY A CA 1
ATOM 1494 C C . GLY A 1 191 ? 11.127 -14.654 -12.894 1.00 85.12 191 GLY A C 1
ATOM 1495 O O . GLY A 1 191 ? 11.730 -14.325 -13.909 1.00 85.12 191 GLY A O 1
ATOM 1496 N N . GLY A 1 192 ? 10.564 -15.857 -12.776 1.00 71.25 192 GLY A N 1
ATOM 1497 C CA . GLY A 1 192 ? 10.803 -16.924 -13.753 1.00 71.25 192 GLY A CA 1
ATOM 1498 C C . GLY A 1 192 ? 9.762 -17.063 -14.864 1.00 71.25 192 GLY A C 1
ATOM 1499 O O . GLY A 1 192 ? 9.933 -17.936 -15.712 1.00 71.25 192 GLY A O 1
ATOM 1500 N N . LEU A 1 193 ? 8.657 -16.301 -14.842 1.00 91.19 193 LEU A N 1
ATOM 1501 C CA . LEU A 1 193 ? 7.488 -16.613 -15.684 1.00 91.19 193 LEU A CA 1
ATOM 1502 C C . LEU A 1 193 ? 7.315 -15.730 -16.924 1.00 91.19 193 LEU A C 1
ATOM 1504 O O . LEU A 1 193 ? 6.661 -16.182 -17.859 1.00 91.19 193 LEU A O 1
ATOM 1508 N N . ASN A 1 194 ? 7.887 -14.522 -16.957 1.00 96.19 194 ASN A N 1
ATOM 1509 C CA . ASN A 1 194 ? 7.908 -13.639 -18.133 1.00 96.19 194 ASN A CA 1
ATOM 1510 C C . ASN A 1 194 ? 6.551 -13.470 -18.852 1.00 96.19 194 ASN A C 1
ATOM 1512 O O . ASN A 1 194 ? 6.473 -13.515 -20.078 1.00 96.19 194 ASN A O 1
ATOM 1516 N N . VAL A 1 195 ? 5.469 -13.307 -18.088 1.00 97.94 195 VAL A N 1
ATOM 1517 C CA . VAL A 1 195 ? 4.088 -13.227 -18.597 1.00 97.94 195 VAL A CA 1
ATOM 1518 C C . VAL A 1 195 ? 3.713 -11.802 -18.993 1.00 97.94 195 VAL A C 1
ATOM 1520 O O . VAL A 1 195 ? 3.026 -11.612 -19.993 1.00 97.94 195 VAL A O 1
ATOM 1523 N N . LEU A 1 196 ? 4.127 -10.810 -18.198 1.00 98.00 196 LEU A N 1
ATOM 1524 C CA . LEU A 1 196 ? 3.804 -9.400 -18.428 1.00 98.00 196 LEU A CA 1
ATOM 1525 C C . LEU A 1 196 ? 4.972 -8.672 -19.088 1.00 98.00 196 LEU A C 1
ATOM 1527 O O . LEU A 1 196 ? 6.097 -8.738 -18.595 1.00 98.00 196 LEU A O 1
ATOM 1531 N N . ASP A 1 197 ? 4.711 -7.928 -20.159 1.00 97.69 197 ASP A N 1
ATOM 1532 C CA . ASP A 1 197 ? 5.726 -7.049 -20.747 1.00 97.69 197 ASP A CA 1
ATOM 1533 C C . ASP A 1 197 ? 6.043 -5.839 -19.829 1.00 97.69 197 ASP A C 1
ATOM 1535 O O . ASP A 1 197 ? 5.282 -5.547 -18.898 1.00 97.69 197 ASP A O 1
ATOM 1539 N N . PRO A 1 198 ? 7.142 -5.092 -20.064 1.00 98.12 198 PRO A N 1
ATOM 1540 C CA . PRO A 1 198 ? 7.521 -3.965 -19.206 1.00 98.12 198 PRO A CA 1
ATOM 1541 C C . PRO A 1 198 ? 6.446 -2.878 -19.050 1.00 98.12 198 PRO A C 1
ATOM 1543 O O . PRO A 1 198 ? 6.291 -2.313 -17.963 1.00 98.12 198 PRO A O 1
ATOM 1546 N N . THR A 1 199 ? 5.674 -2.595 -20.104 1.00 98.25 199 THR A N 1
ATOM 1547 C CA . THR A 1 199 ? 4.580 -1.614 -20.060 1.00 98.25 199 THR A CA 1
ATOM 1548 C C . THR A 1 199 ? 3.412 -2.154 -19.238 1.00 98.25 199 THR A C 1
ATOM 1550 O O . THR A 1 199 ? 2.879 -1.433 -18.393 1.00 98.25 199 THR A O 1
ATOM 1553 N N . GLN A 1 200 ? 3.041 -3.423 -19.422 1.00 98.38 200 GLN A N 1
ATOM 1554 C CA . GLN A 1 200 ? 1.997 -4.087 -18.635 1.00 98.38 200 GLN A CA 1
ATOM 1555 C C . GLN A 1 200 ? 2.356 -4.152 -17.149 1.00 98.38 200 GLN A C 1
ATOM 1557 O O . GLN A 1 200 ? 1.529 -3.784 -16.312 1.00 98.38 200 GLN A O 1
ATOM 1562 N N . THR A 1 201 ? 3.588 -4.544 -16.812 1.00 98.50 201 THR A N 1
ATOM 1563 C CA . THR A 1 201 ? 4.093 -4.526 -15.431 1.00 98.50 201 THR A CA 1
ATOM 1564 C C . THR A 1 201 ? 4.019 -3.118 -14.851 1.00 98.50 201 THR A C 1
ATOM 1566 O O . THR A 1 201 ? 3.507 -2.931 -13.749 1.00 98.50 201 THR A O 1
ATOM 1569 N N . SER A 1 202 ? 4.470 -2.108 -15.599 1.00 98.62 202 SER A N 1
ATOM 1570 C CA . SER A 1 202 ? 4.427 -0.710 -15.161 1.00 98.62 202 SER A CA 1
ATOM 1571 C C . SER A 1 202 ? 2.997 -0.217 -14.904 1.00 98.62 202 SER A C 1
ATOM 1573 O O . SER A 1 202 ? 2.749 0.395 -13.869 1.00 98.62 202 SER A O 1
ATOM 1575 N N . ILE A 1 203 ? 2.035 -0.526 -15.783 1.00 98.75 203 ILE A N 1
ATOM 1576 C CA . ILE A 1 203 ? 0.620 -0.152 -15.600 1.00 98.75 203 ILE A CA 1
ATOM 1577 C C . ILE A 1 203 ? 0.002 -0.899 -14.413 1.00 98.75 203 ILE A C 1
ATOM 1579 O O . ILE A 1 203 ? -0.702 -0.287 -13.609 1.00 98.75 203 ILE A O 1
ATOM 1583 N N . ALA A 1 204 ? 0.271 -2.198 -14.256 1.00 98.69 204 ALA A N 1
ATOM 1584 C CA . ALA A 1 204 ? -0.196 -2.965 -13.101 1.00 98.69 204 ALA A CA 1
ATOM 1585 C C . ALA A 1 204 ? 0.321 -2.351 -11.790 1.00 98.69 204 ALA A C 1
ATOM 1587 O O . ALA A 1 204 ? -0.453 -2.115 -10.861 1.00 98.69 204 ALA A O 1
ATOM 1588 N N . LEU A 1 205 ? 1.602 -1.975 -11.762 1.00 98.50 205 LEU A N 1
ATOM 1589 C CA . LEU A 1 205 ? 2.247 -1.256 -10.661 1.00 98.50 205 LEU A CA 1
ATOM 1590 C C . LEU A 1 205 ? 1.936 0.250 -10.644 1.00 98.50 205 LEU A C 1
ATOM 1592 O O . LEU A 1 205 ? 2.617 1.003 -9.968 1.00 98.50 205 LEU A O 1
ATOM 1596 N N . VAL A 1 206 ? 0.885 0.696 -11.327 1.00 98.56 206 VAL A N 1
ATOM 1597 C CA . VAL A 1 206 ? 0.242 2.005 -11.133 1.00 98.56 206 VAL A CA 1
ATOM 1598 C C . VAL A 1 206 ? -1.197 1.813 -10.651 1.00 98.56 206 VAL A C 1
ATOM 1600 O O . VAL A 1 206 ? -1.628 2.443 -9.685 1.00 98.56 206 VAL A O 1
ATOM 1603 N N . VAL A 1 207 ? -1.930 0.892 -11.279 1.00 98.69 207 VAL A N 1
ATOM 1604 C CA . VAL A 1 207 ? -3.321 0.578 -10.935 1.00 98.69 207 VAL A CA 1
ATOM 1605 C C . VAL A 1 207 ? -3.425 -0.013 -9.529 1.00 98.69 207 VAL A C 1
ATOM 1607 O O . VAL A 1 207 ? -4.269 0.423 -8.748 1.00 98.69 207 VAL A O 1
ATOM 1610 N N . LEU A 1 208 ? -2.558 -0.962 -9.164 1.00 98.44 208 LEU A N 1
ATOM 1611 C CA . LEU A 1 208 ? -2.561 -1.539 -7.816 1.00 98.44 208 LEU A CA 1
ATOM 1612 C C . LEU A 1 208 ? -2.258 -0.474 -6.742 1.00 98.44 208 LEU A C 1
ATOM 1614 O O . LEU A 1 208 ? -3.042 -0.365 -5.793 1.00 98.44 208 LEU A O 1
ATOM 1618 N N . PRO A 1 209 ? -1.213 0.375 -6.875 1.00 98.38 209 PRO A N 1
ATOM 1619 C CA . PRO A 1 209 ? -1.002 1.495 -5.958 1.00 98.38 209 PRO A CA 1
ATOM 1620 C C . PRO A 1 209 ? -2.179 2.450 -5.866 1.00 98.38 209 PRO A C 1
ATOM 1622 O O . PRO A 1 209 ? -2.470 2.922 -4.768 1.00 98.38 209 PRO A O 1
ATOM 1625 N N . PHE A 1 210 ? -2.883 2.695 -6.973 1.00 98.88 210 PHE A N 1
ATOM 1626 C CA . PHE A 1 210 ? -4.052 3.564 -6.958 1.00 98.88 210 PHE A CA 1
ATOM 1627 C C . PHE A 1 210 ? -5.127 3.076 -5.983 1.00 98.88 210 PHE A C 1
ATOM 1629 O O . PHE A 1 210 ? -5.612 3.829 -5.127 1.00 98.88 210 PHE A O 1
ATOM 1636 N N . PHE A 1 211 ? -5.434 1.782 -6.045 1.00 98.88 211 PHE A N 1
ATOM 1637 C CA . PHE A 1 211 ? -6.378 1.148 -5.131 1.00 98.88 211 PHE A CA 1
ATOM 1638 C C . PHE A 1 211 ? -5.846 1.058 -3.694 1.00 98.88 211 PHE A C 1
ATOM 1640 O O . PHE A 1 211 ? -6.607 1.268 -2.748 1.00 98.88 211 PHE A O 1
ATOM 1647 N N . CYS A 1 212 ? -4.550 0.811 -3.504 1.00 98.88 212 CYS A N 1
ATOM 1648 C CA . CYS A 1 212 ? -3.947 0.701 -2.171 1.00 98.88 212 CYS A CA 1
ATOM 1649 C C . CYS A 1 212 ? -3.699 2.035 -1.465 1.00 98.88 212 CYS A C 1
ATOM 1651 O O . CYS A 1 212 ? -3.412 2.028 -0.271 1.00 98.88 212 CYS A O 1
ATOM 1653 N N . LYS A 1 213 ? -3.743 3.164 -2.179 1.00 98.94 213 LYS A N 1
ATOM 1654 C CA . LYS A 1 213 ? -3.354 4.468 -1.629 1.00 98.94 213 LYS A CA 1
ATOM 1655 C C . LYS A 1 213 ? -4.470 5.495 -1.735 1.00 98.94 213 LYS A C 1
ATOM 1657 O O . LYS A 1 213 ? -5.001 5.915 -0.711 1.00 98.94 213 LYS A O 1
ATOM 1662 N N . GLN A 1 214 ? -4.860 5.883 -2.950 1.00 98.88 214 GLN A N 1
ATOM 1663 C CA . GLN A 1 214 ? -5.903 6.897 -3.122 1.00 98.88 214 GLN A CA 1
ATOM 1664 C C . GLN A 1 214 ? -7.272 6.346 -2.719 1.00 98.88 214 GLN A C 1
ATOM 1666 O O . GLN A 1 214 ? -7.936 6.933 -1.872 1.00 98.88 214 GLN A O 1
ATOM 1671 N N . VAL A 1 215 ? -7.686 5.192 -3.251 1.00 98.88 215 VAL A N 1
ATOM 1672 C CA . VAL A 1 215 ? -8.983 4.602 -2.860 1.00 98.88 215 VAL A CA 1
ATOM 1673 C C . VAL A 1 215 ? -8.981 4.221 -1.383 1.00 98.88 215 VAL A C 1
ATOM 1675 O O . VAL A 1 215 ? -9.937 4.532 -0.676 1.00 98.88 215 VAL A O 1
ATOM 1678 N N . TYR A 1 216 ? -7.895 3.608 -0.906 1.00 98.94 216 TYR A N 1
ATOM 1679 C CA . TYR A 1 216 ? -7.757 3.199 0.489 1.00 98.94 216 TYR A CA 1
ATOM 1680 C C . TYR A 1 216 ? -7.925 4.358 1.479 1.00 98.94 216 TYR A C 1
ATOM 1682 O O . TYR A 1 216 ? -8.684 4.212 2.432 1.00 98.94 216 TYR A O 1
ATOM 1690 N N . GLY A 1 217 ? -7.303 5.518 1.240 1.00 98.81 217 GLY A N 1
ATOM 1691 C CA . GLY A 1 217 ? -7.419 6.649 2.164 1.00 98.81 217 GLY A CA 1
ATOM 1692 C C . GLY A 1 217 ? -8.841 7.196 2.291 1.00 98.81 217 GLY A C 1
ATOM 1693 O O . GLY A 1 217 ? -9.283 7.516 3.395 1.00 98.81 217 GLY A O 1
ATOM 1694 N N . PHE A 1 218 ? -9.603 7.237 1.191 1.00 98.88 218 PHE A N 1
ATOM 1695 C CA . PHE A 1 218 ? -11.032 7.551 1.271 1.00 98.88 218 PHE A CA 1
ATOM 1696 C C . PHE A 1 218 ? -11.798 6.433 1.979 1.00 98.88 218 PHE A C 1
ATOM 1698 O O . PHE A 1 218 ? -12.581 6.714 2.881 1.00 98.88 218 PHE A O 1
ATOM 1705 N N . LEU A 1 219 ? -11.577 5.178 1.587 1.00 98.88 219 LEU A N 1
ATOM 1706 C CA . LEU A 1 219 ? -12.296 4.028 2.128 1.00 98.88 219 LEU A CA 1
ATOM 1707 C C . LEU A 1 219 ? -12.141 3.924 3.651 1.00 98.88 219 LEU A C 1
ATOM 1709 O O . LEU A 1 219 ? -13.144 3.777 4.339 1.00 98.88 219 LEU A O 1
ATOM 1713 N N . ASP A 1 220 ? -10.921 4.051 4.168 1.00 98.88 220 ASP A N 1
ATOM 1714 C CA . ASP A 1 220 ? -10.620 3.989 5.601 1.00 98.88 220 ASP A CA 1
ATOM 1715 C C . ASP A 1 220 ? -11.342 5.098 6.376 1.00 98.88 220 ASP A C 1
ATOM 1717 O O . ASP A 1 220 ? -12.174 4.816 7.239 1.00 98.88 220 ASP A O 1
ATOM 1721 N N . MET A 1 221 ? -11.142 6.364 5.994 1.00 98.81 221 MET A N 1
ATOM 1722 C CA . MET A 1 221 ? -11.780 7.487 6.691 1.00 98.81 221 MET A CA 1
ATOM 1723 C C . MET A 1 221 ? -13.313 7.456 6.597 1.00 98.81 221 MET A C 1
ATOM 1725 O O . MET A 1 221 ? -13.989 7.728 7.585 1.00 98.81 221 MET A O 1
ATOM 1729 N N . TYR A 1 222 ? -13.890 7.104 5.443 1.00 98.75 222 TYR A N 1
ATOM 1730 C CA . TYR A 1 222 ? -15.348 6.995 5.318 1.00 98.75 222 TYR A CA 1
ATOM 1731 C C . TYR A 1 222 ? -15.924 5.809 6.095 1.00 98.75 222 TYR A C 1
ATOM 1733 O O . TYR A 1 222 ? -17.061 5.901 6.556 1.00 98.75 222 TYR A O 1
ATOM 1741 N N . LEU A 1 223 ? -15.197 4.695 6.221 1.00 98.69 223 LEU A N 1
ATOM 1742 C CA . LEU A 1 223 ? -15.654 3.559 7.021 1.00 98.69 223 LEU A CA 1
ATOM 1743 C C . LEU A 1 223 ? -15.594 3.861 8.517 1.00 98.69 223 LEU A C 1
ATOM 1745 O O . LEU A 1 223 ? -16.535 3.492 9.210 1.00 98.69 223 LEU A O 1
ATOM 1749 N N . ILE A 1 224 ? -14.562 4.566 8.993 1.00 98.56 224 ILE A N 1
ATOM 1750 C CA . ILE A 1 224 ? -14.495 5.040 10.385 1.00 98.56 224 ILE A CA 1
ATOM 1751 C C . ILE A 1 224 ? -15.651 6.005 10.663 1.00 98.56 224 ILE A C 1
ATOM 1753 O O . ILE A 1 224 ? -16.428 5.762 11.575 1.00 98.56 224 ILE A O 1
ATOM 1757 N N . HIS A 1 225 ? -15.841 7.023 9.816 1.00 98.31 225 HIS A N 1
ATOM 1758 C CA . HIS A 1 225 ? -16.936 7.993 9.956 1.00 98.31 225 HIS A CA 1
ATOM 1759 C C . HIS A 1 225 ? -18.328 7.345 10.025 1.00 98.31 225 HIS A C 1
ATOM 1761 O O . HIS A 1 225 ? -19.193 7.809 10.752 1.00 98.31 225 HIS A O 1
ATOM 1767 N N . LYS A 1 226 ? -18.571 6.289 9.239 1.00 97.88 226 LYS A N 1
ATOM 1768 C CA . LYS A 1 226 ? -19.866 5.583 9.221 1.00 97.88 226 LYS A CA 1
ATOM 1769 C C . LYS A 1 226 ? -20.062 4.617 10.391 1.00 97.88 226 LYS A C 1
ATOM 1771 O O . LYS A 1 226 ? -21.157 4.076 10.533 1.00 97.88 226 LYS A O 1
ATOM 1776 N N . ALA A 1 227 ? -18.989 4.288 11.101 1.00 96.31 227 ALA A N 1
ATOM 1777 C CA . ALA A 1 227 ? -18.978 3.316 12.184 1.00 96.31 227 ALA A CA 1
ATOM 1778 C C . ALA A 1 227 ? -19.112 3.962 13.572 1.00 96.31 227 ALA A C 1
ATOM 1780 O O . ALA A 1 227 ? -19.404 3.242 14.531 1.00 96.31 227 ALA A O 1
ATOM 1781 N N . GLU A 1 228 ? -18.882 5.273 13.653 1.00 87.44 228 GLU A N 1
ATOM 1782 C CA . GLU A 1 228 ? -19.208 6.138 14.792 1.00 87.44 228 GLU A CA 1
ATOM 1783 C C . GLU A 1 228 ? -20.656 6.644 14.708 1.00 87.44 228 GLU A C 1
ATOM 1785 O O . GLU A 1 228 ? -21.282 6.761 15.786 1.00 87.44 228 GLU A O 1
#

Secondary structure (DSSP, 8-state):
-HHHHHHSTT-TTHHHHHHHHHHHHHHHHHHHHTHHHHT--HHHHHHHHHHHHHHHHHHGGGTS--TTGGGHHHHHHHHHHHHHHHHHHHHHHSS-S---HHHHHHHHHHHHHHHHHHHHHHHHT-SHHHHHHHHHHHHHHHHIIIIIHHHHTTS-HHHHHHHHHHHHHHHHHHHHHHHHHHHB--TTS--S---B-HHHHHHHHHHHHHIIIIIHHHHHHHHHHHH-

pLDDT: mean 98.08, std 2.44, range [71.25, 98.94]

Foldseek 3Di:
DLLCQCCPDPNLCVVLLVVLLVLLQVLLVVLCVVCVVLVHPNLLSNLLSCLSNLLSVLSVCSVPPDPCNNVSLLSNQLRNVLSLLVLLLVLLQVQFDDRDVVLNCLLSVLSNQLSVLQVVCLVVVHCVSNVVSVVSLVVNLVSLVPPSLVRSVRGAPLSSVLSVVLSVQLSVLVVVLSVLLLCDLPSSRNRDNNNARSNRSSSSSSVSSCCSRSVSSCSNSNSSSVSD

Sequence (228 aa):
MVYEAITAGGFGSQPFILGYIITAMISGLLFLYLPRKLDVPQKFGIIHFFIVVWSGLMYTNFLNQSFLSDYAWYMDWMVSTPLILLALGLTAFHGADTKRYDLLGALLGAEFTLVVTGLLAQAQGSITPYYVGVLLLLGVVYLLAKPFREIAEESSDGLARAYKLLAGYIGIFFLSYPTVWYISGIDALPGGLNVLDPTQTSIALVVLPFFCKQVYGFLDMYLIHKAE

Radius of gyration: 17.63 Å; chains: 1; bounding box: 41×35×52 Å